Protein AF-A0A8S3VHH1-F1 (afdb_monomer_lite)

Foldseek 3Di:
DDQDDDFDKDFDDDPDDDCDPVNVVVVVLVVQVVVCVVVVHDDDDPVSSQVSVVVPPDPDHDDDDDPVNVVVVVVVCVPDPDDDDPCPNQWGMWGDPDRPFIWTDGPPDPDIDGDDDDDDDDDDDDDDPDDPPDPPPDDDDDPPDDDDDDDDPDDDPPDPLVLLVVLVVVLVPDPDLVSLLVSLVVVVVVCVVVVVDQPPPDAADCVNLVFAFDPVVLVVPDPPDDPVVNVVDTHTDADDDPLRVLQVVCCGRPVGSSCSSVSVSVVSSCCSVVVCVVPDPVVD

Secondary structure (DSSP, 8-state):
-PPP----EEE---SS----HHHHHHHHHHHHHHHHHHTT----SHHHHHHHHHTS--S-------HHHHHHHHHHHHTS-----TTGGGEEEEE--STT--EEEETT-SSPEE----S-------------SS--S----------------S-----HHHHHHHHHHHHHT--SHHHHHHHHHHHHHHHHHTT----TT----HHHH-PPB-HHHHHTS-TTS-HHHHHH---B----STTHHHHHHHHHHHSSSTTHHHHHHHHHHHHHHSHHHHH-GGG-

Structure (mmCIF, N/CA/C/O backbone):
data_AF-A0A8S3VHH1-F1
#
_entry.id   AF-A0A8S3VHH1-F1
#
loop_
_atom_site.group_PDB
_atom_site.id
_atom_site.type_symbol
_atom_site.label_atom_id
_atom_site.label_alt_id
_atom_site.label_comp_id
_atom_site.label_asym_id
_atom_site.label_entity_id
_atom_site.label_seq_id
_atom_site.pdbx_PDB_ins_code
_atom_site.Cartn_x
_atom_site.Cartn_y
_atom_site.Cartn_z
_atom_site.occupancy
_atom_site.B_iso_or_equiv
_atom_site.auth_seq_id
_atom_site.auth_comp_id
_atom_site.auth_asym_id
_atom_site.auth_atom_id
_atom_site.pdbx_PDB_model_num
ATOM 1 N N . MET A 1 1 ? 22.562 -10.166 47.668 1.00 39.28 1 MET A N 1
ATOM 2 C CA . MET A 1 1 ? 21.565 -9.407 46.878 1.00 39.28 1 MET A CA 1
ATOM 3 C C . MET A 1 1 ? 20.724 -10.401 46.088 1.00 39.28 1 MET A C 1
ATOM 5 O O . MET A 1 1 ? 21.297 -11.150 45.307 1.00 39.28 1 MET A O 1
ATOM 9 N N . SER A 1 2 ? 19.410 -10.487 46.329 1.00 35.12 2 SER A N 1
ATOM 10 C CA . SER A 1 2 ? 18.536 -11.395 45.569 1.00 35.12 2 SER A CA 1
ATOM 11 C C . SER A 1 2 ? 18.427 -10.898 44.128 1.00 35.12 2 SER A C 1
ATOM 13 O O . SER A 1 2 ? 17.987 -9.766 43.910 1.00 35.12 2 SER A O 1
ATOM 15 N N . LYS A 1 3 ? 18.824 -11.716 43.151 1.00 35.25 3 LYS A N 1
ATOM 16 C CA . LYS A 1 3 ? 18.622 -11.400 41.735 1.00 35.25 3 LYS A CA 1
ATOM 17 C C . LYS A 1 3 ? 17.110 -11.279 41.489 1.00 35.25 3 LYS A C 1
ATOM 19 O O . LYS A 1 3 ? 16.368 -12.215 41.776 1.00 35.25 3 LYS A O 1
ATOM 24 N N . ARG A 1 4 ? 16.651 -10.110 41.036 1.00 33.88 4 ARG A N 1
ATOM 25 C CA . ARG A 1 4 ? 15.280 -9.873 40.557 1.00 33.88 4 ARG A CA 1
ATOM 26 C C . ARG A 1 4 ? 15.330 -9.913 39.030 1.00 33.88 4 ARG A C 1
ATOM 28 O O . ARG A 1 4 ? 16.159 -9.219 38.450 1.00 33.88 4 ARG A O 1
ATOM 35 N N . GLY A 1 5 ? 14.482 -10.711 38.391 1.00 39.78 5 GLY A N 1
ATOM 36 C CA . GLY A 1 5 ? 14.391 -10.794 36.933 1.00 39.78 5 GLY A CA 1
ATOM 37 C C . GLY A 1 5 ? 13.001 -11.253 36.506 1.00 39.78 5 GLY A C 1
ATOM 38 O O . GLY A 1 5 ? 12.413 -12.106 37.165 1.00 39.78 5 GLY A O 1
ATOM 39 N N . LEU A 1 6 ? 12.474 -10.657 35.435 1.00 42.31 6 LEU A N 1
ATOM 40 C CA . LEU A 1 6 ? 11.243 -11.095 34.774 1.00 42.31 6 LEU A CA 1
ATOM 41 C C . LEU A 1 6 ? 11.561 -12.252 33.822 1.00 42.31 6 LEU A C 1
ATOM 43 O O . LEU A 1 6 ? 12.580 -12.213 33.128 1.00 42.31 6 LEU A O 1
ATOM 47 N N . GLN A 1 7 ? 10.682 -13.254 33.775 1.00 50.09 7 GLN A N 1
ATOM 48 C CA . GLN A 1 7 ? 10.690 -14.263 32.721 1.00 50.09 7 GLN A CA 1
ATOM 49 C C . GLN A 1 7 ? 10.045 -13.644 31.481 1.00 50.09 7 GLN A C 1
ATOM 51 O O . GLN A 1 7 ? 8.838 -13.412 31.454 1.00 50.09 7 GLN A O 1
ATOM 56 N N . ALA A 1 8 ? 10.855 -13.310 30.483 1.00 49.03 8 ALA A N 1
ATOM 57 C CA . ALA A 1 8 ? 10.389 -12.643 29.281 1.00 49.03 8 ALA A CA 1
ATOM 58 C C . ALA A 1 8 ? 11.191 -13.107 28.065 1.00 49.03 8 ALA A C 1
ATOM 60 O O . ALA A 1 8 ? 12.376 -13.431 28.147 1.00 49.03 8 ALA A O 1
ATOM 61 N N . THR A 1 9 ? 10.525 -13.126 26.915 1.00 51.06 9 THR A N 1
ATOM 62 C CA . THR A 1 9 ? 11.187 -13.260 25.620 1.00 51.06 9 THR A CA 1
ATOM 63 C C . THR A 1 9 ? 11.082 -11.926 24.905 1.00 51.06 9 THR A C 1
ATOM 65 O O . THR A 1 9 ? 9.981 -11.456 24.636 1.00 51.06 9 THR A O 1
ATOM 68 N N . TRP A 1 10 ? 12.223 -11.330 24.586 1.00 59.12 10 TRP A N 1
ATOM 69 C CA . TRP A 1 10 ? 12.317 -10.137 23.765 1.00 59.12 10 TRP A CA 1
ATOM 70 C C . TRP A 1 10 ? 12.805 -10.525 22.377 1.00 59.12 10 TRP A C 1
ATOM 72 O O . TRP A 1 10 ? 13.927 -10.990 22.213 1.00 59.12 10 TRP A O 1
ATOM 82 N N . ASN A 1 11 ? 11.970 -10.347 21.362 1.00 59.88 11 ASN A N 1
ATOM 83 C CA . ASN A 1 11 ? 12.335 -10.651 19.982 1.00 59.88 11 ASN A CA 1
ATOM 84 C C . ASN A 1 11 ? 12.741 -9.350 19.275 1.00 59.88 11 ASN A C 1
ATOM 86 O O . ASN A 1 11 ? 12.009 -8.364 19.329 1.00 59.88 11 ASN A O 1
ATOM 90 N N . PHE A 1 12 ? 13.914 -9.347 18.650 1.00 59.59 12 PHE A N 1
ATOM 91 C CA . PHE A 1 12 ? 14.484 -8.252 17.868 1.00 59.59 12 PHE A CA 1
ATOM 92 C C . PHE A 1 12 ? 14.479 -8.662 16.389 1.00 59.59 12 PHE A C 1
ATOM 94 O O . PHE A 1 12 ? 14.767 -9.807 16.057 1.00 59.59 12 PHE A O 1
ATOM 101 N N . HIS A 1 13 ? 14.111 -7.763 15.480 1.00 57.09 13 HIS A N 1
ATOM 102 C CA . HIS A 1 13 ? 13.879 -8.156 14.089 1.00 57.09 13 HIS A CA 1
ATOM 103 C C . HIS A 1 13 ? 15.157 -8.439 13.281 1.00 57.09 13 HIS A C 1
ATOM 105 O O . HIS A 1 13 ? 16.207 -7.798 13.424 1.00 57.09 13 HIS A O 1
ATOM 111 N N . GLU A 1 14 ? 15.011 -9.377 12.345 1.00 47.78 14 GLU A N 1
ATOM 112 C CA . GLU A 1 14 ? 15.909 -9.564 11.213 1.00 47.78 14 GLU A CA 1
ATOM 113 C C . GLU A 1 14 ? 15.918 -8.336 10.297 1.00 47.78 14 GLU A C 1
ATOM 115 O O . GLU A 1 14 ? 14.920 -7.641 10.134 1.00 47.78 14 GLU A O 1
ATOM 120 N N . SER A 1 15 ? 17.081 -8.041 9.711 1.00 44.72 15 SER A N 1
ATOM 121 C CA . SER A 1 15 ? 17.213 -7.011 8.674 1.00 44.72 15 SER A CA 1
ATOM 122 C C . SER A 1 15 ? 16.763 -7.620 7.349 1.00 44.72 15 SER A C 1
ATOM 124 O O . SER A 1 15 ? 17.586 -7.860 6.477 1.00 44.72 15 SER A O 1
ATOM 126 N N . GLY A 1 16 ? 15.489 -7.976 7.245 1.00 38.81 16 GLY A N 1
ATOM 127 C CA . GLY A 1 16 ? 14.945 -8.681 6.093 1.00 38.81 16 GLY A CA 1
ATOM 128 C C . GLY A 1 16 ? 13.492 -9.027 6.357 1.00 38.81 16 GLY A C 1
ATOM 129 O O . GLY A 1 16 ? 13.163 -9.544 7.420 1.00 38.81 16 GLY A O 1
ATOM 130 N N . HIS A 1 17 ? 12.622 -8.664 5.423 1.00 43.31 17 HIS A N 1
ATOM 131 C CA . HIS A 1 17 ? 11.182 -8.862 5.513 1.00 43.31 17 HIS A CA 1
ATOM 132 C C . HIS A 1 17 ? 10.805 -10.312 5.778 1.00 43.31 17 HIS A C 1
ATOM 134 O O . HIS A 1 17 ? 10.866 -11.159 4.896 1.00 43.31 17 HIS A O 1
ATOM 140 N N . GLY A 1 18 ? 10.292 -10.566 6.968 1.00 44.00 18 GLY A N 1
ATOM 141 C CA . GLY A 1 18 ? 9.477 -11.728 7.250 1.00 44.00 18 GLY A CA 1
ATOM 142 C C . GLY A 1 18 ? 8.394 -11.256 8.190 1.00 44.00 18 GLY A C 1
ATOM 143 O O . GLY A 1 18 ? 8.715 -10.701 9.238 1.00 44.00 18 GLY A O 1
ATOM 144 N N . LYS A 1 19 ? 7.130 -11.433 7.800 1.00 55.25 19 LYS A N 1
ATOM 145 C CA . LYS A 1 19 ? 5.979 -11.203 8.677 1.00 55.25 19 LYS A CA 1
ATOM 146 C C . LYS A 1 19 ? 6.256 -11.915 10.005 1.00 55.25 19 LYS A C 1
ATOM 148 O O . LYS A 1 19 ? 6.282 -13.143 10.053 1.00 55.25 19 LYS A O 1
ATOM 153 N N . GLY A 1 20 ? 6.563 -11.150 11.041 1.00 54.50 20 GLY A N 1
ATOM 154 C CA . GLY A 1 20 ? 7.032 -11.658 12.318 1.00 54.50 20 GLY A CA 1
ATOM 155 C C . GLY A 1 20 ? 5.880 -11.917 13.279 1.00 54.50 20 GLY A C 1
ATOM 156 O O . GLY A 1 20 ? 4.714 -11.640 12.999 1.00 54.50 20 GLY A O 1
ATOM 157 N N . VAL A 1 21 ? 6.211 -12.385 14.483 1.00 61.09 21 VAL A N 1
ATOM 158 C CA . VAL A 1 21 ? 5.248 -12.458 15.596 1.00 61.09 21 VAL A CA 1
ATOM 159 C C . VAL A 1 21 ? 4.501 -11.123 15.801 1.00 61.09 21 VAL A C 1
ATOM 161 O O . VAL A 1 21 ? 3.287 -11.172 15.996 1.00 61.09 21 VAL A O 1
ATOM 164 N N . PRO A 1 22 ? 5.141 -9.936 15.683 1.00 66.12 22 PRO A N 1
ATOM 165 C CA . PRO A 1 22 ? 4.432 -8.657 15.768 1.00 66.12 22 PRO A CA 1
ATOM 166 C C . PRO A 1 22 ? 3.401 -8.430 14.657 1.00 66.12 22 PRO A C 1
ATOM 168 O O . PRO A 1 22 ? 2.362 -7.837 14.929 1.00 66.12 22 PRO A O 1
ATOM 171 N N . ASP A 1 23 ? 3.627 -8.935 13.441 1.00 68.81 23 ASP A N 1
ATOM 172 C CA . ASP A 1 23 ? 2.641 -8.866 12.355 1.00 68.81 23 ASP A CA 1
ATOM 173 C C . ASP A 1 23 ? 1.454 -9.794 12.614 1.00 68.81 23 ASP A C 1
ATOM 175 O O . ASP A 1 23 ? 0.320 -9.440 12.306 1.00 68.81 23 ASP A O 1
ATOM 179 N N . GLY A 1 24 ? 1.693 -10.959 13.224 1.00 72.88 24 GLY A N 1
ATOM 180 C CA . GLY A 1 24 ? 0.632 -11.857 13.684 1.00 72.88 24 GLY A CA 1
ATOM 181 C C . GLY A 1 24 ? -0.224 -11.220 14.780 1.00 72.88 24 GLY A C 1
ATOM 182 O O . GLY A 1 24 ? -1.449 -11.204 14.671 1.00 72.88 24 GLY A O 1
ATOM 183 N N . VAL A 1 25 ? 0.416 -10.628 15.796 1.00 81.06 25 VAL A N 1
ATOM 184 C CA . VAL A 1 25 ? -0.273 -9.872 16.856 1.00 81.06 25 VAL A CA 1
ATOM 185 C C . VAL A 1 25 ? -1.037 -8.694 16.251 1.00 81.06 25 VAL A C 1
ATOM 187 O O . VAL A 1 25 ? -2.229 -8.547 16.501 1.00 81.06 25 VAL A O 1
ATOM 190 N N . GLY A 1 26 ? -0.395 -7.903 15.390 1.00 82.88 26 GLY A N 1
ATOM 191 C CA . GLY A 1 26 ? -1.022 -6.778 14.700 1.00 82.88 26 GLY A CA 1
ATOM 192 C C . GLY A 1 26 ? -2.186 -7.201 13.803 1.00 82.88 26 GLY A C 1
ATOM 193 O O . GLY A 1 26 ? -3.216 -6.538 13.787 1.00 82.88 26 GLY A O 1
ATOM 194 N N . GLY A 1 27 ? -2.062 -8.318 13.086 1.00 82.81 27 GLY A N 1
ATOM 195 C CA . GLY A 1 27 ? -3.122 -8.886 12.257 1.00 82.81 27 GLY A CA 1
ATOM 196 C C . GLY A 1 27 ? -4.316 -9.366 13.079 1.00 82.81 27 GLY A C 1
ATOM 197 O O . GLY A 1 27 ? -5.455 -9.104 12.705 1.00 82.81 27 GLY A O 1
ATOM 198 N N . THR A 1 28 ? -4.074 -10.010 14.222 1.00 85.56 28 THR A N 1
ATOM 199 C CA . THR A 1 28 ? -5.134 -10.396 15.166 1.00 85.56 28 THR A CA 1
ATOM 200 C C . THR A 1 28 ? -5.847 -9.174 15.732 1.00 85.56 28 THR A C 1
ATOM 202 O O . THR A 1 28 ? -7.066 -9.108 15.649 1.00 85.56 28 THR A O 1
ATOM 205 N N . LEU A 1 29 ? -5.106 -8.166 16.198 1.00 90.19 29 LEU A N 1
ATOM 206 C CA . LEU A 1 29 ? -5.685 -6.921 16.710 1.00 90.19 29 LEU A CA 1
ATOM 207 C C . LEU A 1 29 ? -6.501 -6.170 15.646 1.00 90.19 29 LEU A C 1
ATOM 209 O O . LEU A 1 29 ? -7.561 -5.632 15.947 1.00 90.19 29 LEU A O 1
ATOM 213 N N . LYS A 1 30 ? -6.028 -6.145 14.392 1.00 89.19 30 LYS A N 1
ATOM 214 C CA . LYS A 1 30 ? -6.753 -5.533 13.268 1.00 89.19 30 LYS A CA 1
ATOM 215 C C . LYS A 1 30 ? -8.051 -6.270 12.946 1.00 89.19 30 LYS A C 1
ATOM 217 O O . LYS A 1 30 ? -9.047 -5.609 12.686 1.00 89.19 30 LYS A O 1
ATOM 222 N N . ARG A 1 31 ? -8.043 -7.608 12.957 1.00 87.75 31 ARG A N 1
ATOM 223 C CA . ARG A 1 31 ? -9.258 -8.414 12.751 1.00 87.75 31 ARG A CA 1
ATOM 224 C C . ARG A 1 31 ? -10.275 -8.179 13.858 1.00 87.75 31 ARG A C 1
ATOM 226 O O . ARG A 1 31 ? -11.418 -7.886 13.554 1.00 87.75 31 ARG A O 1
ATOM 233 N N . GLU A 1 32 ? -9.828 -8.195 15.107 1.00 89.69 32 GLU A N 1
ATOM 234 C CA . GLU A 1 32 ? -10.694 -7.934 16.258 1.00 89.69 32 GLU A CA 1
ATOM 235 C C . GLU A 1 32 ? -11.346 -6.544 16.172 1.00 89.69 32 GLU A C 1
ATOM 237 O O . GLU A 1 32 ? -12.552 -6.389 16.341 1.00 89.69 32 GLU A O 1
ATOM 242 N N . ALA A 1 33 ? -10.560 -5.521 15.826 1.00 90.00 33 ALA A N 1
ATOM 243 C CA . ALA A 1 33 ? -11.080 -4.176 15.613 1.00 90.00 33 ALA A CA 1
ATOM 244 C C . ALA A 1 33 ? -12.079 -4.115 14.448 1.00 90.00 33 ALA A C 1
ATOM 246 O O . ALA A 1 33 ? -13.099 -3.437 14.551 1.00 90.00 33 ALA A O 1
ATOM 247 N N . ASN A 1 34 ? -11.807 -4.832 13.357 1.00 91.19 34 ASN A N 1
ATOM 248 C CA . ASN A 1 34 ? -12.713 -4.916 12.217 1.00 91.19 34 ASN A CA 1
ATOM 249 C C . ASN A 1 34 ? -14.048 -5.571 12.602 1.00 91.19 34 ASN A C 1
ATOM 251 O O . ASN A 1 34 ? -15.103 -5.046 12.262 1.00 91.19 34 ASN A O 1
ATOM 255 N N . ASP A 1 35 ? -14.016 -6.660 13.370 1.00 90.06 35 ASP A N 1
ATOM 256 C CA . ASP A 1 35 ? -15.218 -7.353 13.841 1.00 90.06 35 ASP A CA 1
ATOM 257 C C . ASP A 1 35 ? -16.065 -6.467 14.765 1.00 90.06 35 ASP A C 1
ATOM 259 O O . ASP A 1 35 ? -17.295 -6.485 14.695 1.00 90.06 35 ASP A O 1
ATOM 263 N N . LEU A 1 36 ? -15.426 -5.648 15.606 1.00 91.00 36 LEU A N 1
ATOM 264 C CA . LEU A 1 36 ? -16.115 -4.661 16.440 1.00 91.00 36 LEU A CA 1
ATOM 265 C C . LEU A 1 36 ? -16.805 -3.579 15.601 1.00 91.00 36 LEU A C 1
ATOM 267 O O . LEU A 1 36 ? -17.967 -3.261 15.860 1.00 91.00 36 LEU A O 1
ATOM 271 N N . VAL A 1 37 ? -16.128 -3.066 14.571 1.00 91.44 37 VAL A N 1
ATOM 272 C CA . VAL A 1 37 ? -16.707 -2.092 13.632 1.00 91.44 37 VAL A CA 1
ATOM 273 C C . VAL A 1 37 ? -17.892 -2.696 12.880 1.00 91.44 37 VAL A C 1
ATOM 275 O O . VAL A 1 37 ? -18.947 -2.070 12.806 1.00 91.44 37 VAL A O 1
ATOM 278 N N . LEU A 1 38 ? -17.778 -3.942 12.409 1.00 85.88 38 LEU A N 1
ATOM 279 C CA . LEU A 1 38 ? -18.876 -4.656 11.746 1.00 85.88 38 LEU A CA 1
ATOM 280 C C . LEU A 1 38 ? -20.094 -4.862 12.659 1.00 85.88 38 LEU A C 1
ATOM 282 O O . LEU A 1 38 ? -21.226 -4.899 12.183 1.00 85.88 38 LEU A O 1
ATOM 286 N N . ARG A 1 39 ? -19.888 -4.946 13.977 1.00 90.31 39 ARG A N 1
ATOM 287 C CA . ARG A 1 39 ? -20.963 -5.019 14.983 1.00 90.31 39 ARG A CA 1
ATOM 288 C C . ARG A 1 39 ? -21.518 -3.647 15.389 1.00 90.31 39 ARG A C 1
ATOM 290 O O . ARG A 1 39 ? -22.327 -3.573 16.312 1.00 90.31 39 ARG A O 1
ATOM 297 N N . GLY A 1 40 ? -21.106 -2.572 14.716 1.00 89.12 40 GLY A N 1
ATOM 298 C CA . GLY A 1 40 ? -21.593 -1.212 14.943 1.00 89.12 40 GLY A CA 1
ATOM 299 C C . GLY A 1 40 ? -20.852 -0.436 16.035 1.00 89.12 40 GLY A C 1
ATOM 300 O O . GLY A 1 40 ? -21.386 0.558 16.527 1.00 89.12 40 GLY A O 1
ATOM 301 N N . LYS A 1 41 ? -19.650 -0.872 16.446 1.00 89.81 41 LYS A N 1
ATOM 302 C CA . LYS A 1 41 ? -18.805 -0.127 17.392 1.00 89.81 41 LYS A CA 1
ATOM 303 C C . LYS A 1 41 ? -17.779 0.724 16.642 1.00 89.81 41 LYS A C 1
ATOM 305 O O . LYS A 1 41 ? -16.845 0.198 16.045 1.00 89.81 41 LYS A O 1
ATOM 310 N N . ASP A 1 42 ? -17.910 2.043 16.729 1.00 90.25 42 ASP A N 1
ATOM 311 C CA . ASP A 1 42 ? -16.975 2.970 16.086 1.00 90.25 42 ASP A CA 1
ATOM 312 C C . ASP A 1 42 ? -15.619 3.031 16.806 1.00 90.25 42 ASP A C 1
ATOM 314 O O . ASP A 1 42 ? -15.539 3.261 18.015 1.00 90.25 42 ASP A O 1
ATOM 318 N N . ILE A 1 43 ? -14.532 2.905 16.037 1.00 91.62 43 ILE A N 1
ATOM 319 C CA . ILE A 1 43 ? -13.151 3.069 16.508 1.00 91.62 43 ILE A CA 1
ATOM 320 C C . ILE A 1 43 ? -12.519 4.244 15.755 1.00 91.62 43 ILE A C 1
ATOM 322 O O . ILE A 1 43 ? -12.139 4.127 14.593 1.00 91.62 43 ILE A O 1
ATOM 326 N N . THR A 1 44 ? -12.406 5.397 16.415 1.00 92.19 44 THR A N 1
ATOM 327 C CA . THR A 1 44 ? -12.039 6.681 15.776 1.00 92.19 44 THR A CA 1
ATOM 328 C C . THR A 1 44 ? -10.686 7.237 16.220 1.00 92.19 44 THR A C 1
ATOM 330 O O . THR A 1 44 ? -10.198 8.227 15.678 1.00 92.19 44 THR A O 1
ATOM 333 N N . SER A 1 45 ? -10.056 6.616 17.216 1.00 89.56 45 SER A N 1
ATOM 334 C CA . SER A 1 45 ? -8.790 7.053 17.808 1.00 89.56 45 SER A CA 1
ATOM 335 C C . SER A 1 45 ? -7.997 5.886 18.402 1.00 89.56 45 SER A C 1
ATOM 337 O O . SER A 1 45 ? -8.556 4.825 18.692 1.00 89.56 45 SER A O 1
ATOM 339 N N . ALA A 1 46 ? -6.697 6.096 18.643 1.00 86.94 46 ALA A N 1
ATOM 340 C CA . ALA A 1 46 ? -5.836 5.117 19.314 1.00 86.94 46 ALA A CA 1
ATOM 341 C C . ALA A 1 46 ? -6.371 4.738 20.704 1.00 86.94 46 ALA A C 1
ATOM 343 O O . ALA A 1 46 ? -6.432 3.558 21.036 1.00 86.94 46 ALA A O 1
ATOM 344 N N . LYS A 1 47 ? -6.848 5.723 21.471 1.00 89.38 47 LYS A N 1
ATOM 345 C CA . LYS A 1 47 ? -7.507 5.499 22.757 1.00 89.38 47 LYS A CA 1
ATOM 346 C C . LYS A 1 47 ? -8.734 4.596 22.627 1.00 89.38 47 LYS A C 1
ATOM 348 O O . LYS A 1 47 ? -8.787 3.551 23.266 1.00 89.38 47 LYS A O 1
ATOM 353 N N . SER A 1 48 ? -9.669 4.943 21.733 1.00 91.75 48 SER A N 1
ATOM 354 C CA . SER A 1 48 ? -10.874 4.126 21.514 1.00 91.75 48 SER A CA 1
ATOM 355 C C . SER A 1 48 ? -10.542 2.715 21.025 1.00 91.75 48 SER A C 1
ATOM 357 O O . SER A 1 48 ? -11.262 1.777 21.344 1.00 91.75 48 SER A O 1
ATOM 359 N N . PHE A 1 49 ? -9.443 2.547 20.283 1.00 92.00 49 PHE A N 1
ATOM 360 C CA . PHE A 1 49 ? -8.955 1.238 19.860 1.00 92.00 49 PHE A CA 1
ATOM 361 C C . PHE A 1 49 ? -8.480 0.421 21.065 1.00 92.00 49 PHE A C 1
ATOM 363 O O . PHE A 1 49 ? -8.914 -0.713 21.240 1.00 92.00 49 PHE A O 1
ATOM 370 N N . VAL A 1 50 ? -7.621 0.998 21.913 1.00 91.00 50 VAL A N 1
ATOM 371 C CA . VAL A 1 50 ? -7.101 0.326 23.113 1.00 91.00 50 VAL A CA 1
ATOM 372 C C . VAL A 1 50 ? -8.242 -0.079 24.040 1.00 91.00 50 VAL A C 1
ATOM 374 O O . VAL A 1 50 ? -8.318 -1.246 24.405 1.00 91.00 50 VAL A O 1
ATOM 377 N N . GLU A 1 51 ? -9.153 0.845 24.350 1.00 90.25 51 GLU A N 1
ATOM 378 C CA . GLU A 1 51 ? -10.321 0.581 25.198 1.00 90.25 51 GLU A CA 1
ATOM 379 C C . GLU A 1 51 ? -11.194 -0.532 24.601 1.00 90.25 51 GLU A C 1
ATOM 381 O O . GLU A 1 51 ? -11.496 -1.516 25.272 1.00 90.25 51 GLU A O 1
ATOM 386 N N . SER A 1 52 ? -11.516 -0.445 23.307 1.00 90.12 52 SER A N 1
ATOM 387 C CA . SER A 1 52 ? -12.409 -1.410 22.660 1.00 90.12 52 SER A CA 1
ATOM 388 C C . SER A 1 52 ? -11.848 -2.826 22.601 1.00 90.12 52 SER A C 1
ATOM 390 O O . SER A 1 52 ? -12.613 -3.782 22.716 1.00 90.12 52 SER A O 1
ATOM 392 N N . ILE A 1 53 ? -10.533 -2.956 22.424 1.00 89.31 53 ILE A N 1
ATOM 393 C CA . ILE A 1 53 ? -9.855 -4.251 22.376 1.00 89.31 53 ILE A CA 1
ATOM 394 C C . ILE A 1 53 ? -9.606 -4.804 23.781 1.00 89.31 53 ILE A C 1
ATOM 396 O O . ILE A 1 53 ? -9.704 -6.010 23.971 1.00 89.31 53 ILE A O 1
ATOM 400 N 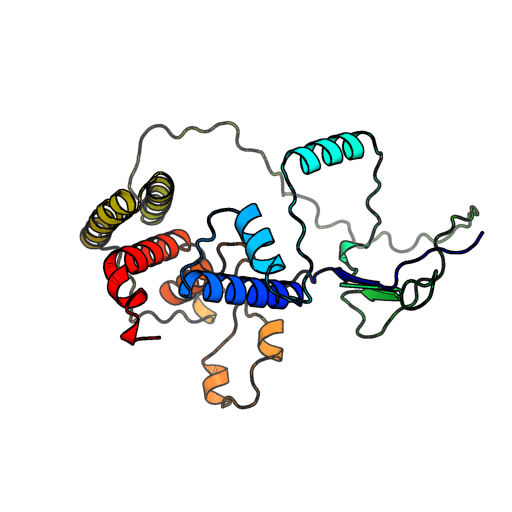N . GLN A 1 54 ? -9.311 -3.955 24.768 1.00 87.12 54 GLN A N 1
ATOM 401 C CA . GLN A 1 54 ? -9.146 -4.381 26.163 1.00 87.12 54 GLN A CA 1
ATOM 402 C C . GLN A 1 54 ? -10.465 -4.795 26.823 1.00 87.12 54 GLN A C 1
ATOM 404 O O . GLN A 1 54 ? -10.448 -5.584 27.762 1.00 87.12 54 GLN A O 1
ATOM 409 N N . GLU A 1 55 ? -11.599 -4.275 26.349 1.00 84.25 55 GLU A N 1
ATOM 410 C CA . GLU A 1 55 ? -12.923 -4.794 26.710 1.00 84.25 55 GLU A CA 1
ATOM 411 C C . GLU A 1 55 ? -13.142 -6.230 26.215 1.00 84.25 55 GLU A C 1
ATOM 413 O O . GLU A 1 55 ? -13.958 -6.951 26.789 1.00 84.25 55 GLU A O 1
ATOM 418 N N . GLN A 1 56 ? -12.432 -6.656 25.164 1.00 79.12 56 GLN A N 1
ATOM 419 C CA . GLN A 1 56 ? -12.414 -8.061 24.773 1.00 79.12 56 GLN A CA 1
ATOM 420 C C . GLN A 1 56 ? -11.494 -8.810 25.743 1.00 79.12 56 GLN A C 1
ATOM 422 O O . GLN A 1 56 ? -10.447 -8.291 26.128 1.00 79.12 56 GLN A O 1
ATOM 427 N N . GLU A 1 57 ? -11.840 -10.041 26.123 1.00 75.56 57 GLU A N 1
ATOM 428 C CA . GLU A 1 57 ? -10.984 -10.909 26.950 1.00 75.56 57 GLU A CA 1
ATOM 429 C C . GLU A 1 57 ? -9.752 -11.405 26.157 1.00 75.56 57 GLU A C 1
ATOM 431 O O . GLU A 1 57 ? -9.540 -12.598 25.942 1.00 75.56 57 GLU A O 1
ATOM 436 N N . SER A 1 58 ? -8.932 -10.474 25.668 1.00 74.31 58 SER A N 1
ATOM 437 C CA . SER A 1 58 ? -7.743 -10.738 24.872 1.00 74.31 58 SER A CA 1
ATOM 438 C C . SER A 1 58 ? -6.533 -10.992 25.763 1.00 74.31 58 SER A C 1
ATOM 440 O O . SER A 1 58 ? -6.277 -10.288 26.738 1.00 74.31 58 SER A O 1
ATOM 442 N N . LEU A 1 59 ? -5.711 -11.965 25.369 1.00 79.00 59 LEU A N 1
ATOM 443 C CA . LEU A 1 59 ? -4.400 -12.205 25.980 1.00 79.00 59 LEU A CA 1
ATOM 444 C C . LEU A 1 59 ? -3.369 -11.121 25.609 1.00 79.00 59 LEU A C 1
ATOM 446 O O . LEU A 1 59 ? -2.259 -11.113 26.146 1.00 79.00 59 LEU A O 1
ATOM 450 N N . VAL A 1 60 ? -3.698 -10.229 24.667 1.00 79.94 60 VAL A N 1
ATOM 451 C CA . VAL A 1 60 ? -2.801 -9.172 24.194 1.00 79.94 60 VAL A CA 1
ATOM 452 C C . VAL A 1 60 ? -3.012 -7.900 25.010 1.00 79.94 60 VAL A C 1
ATOM 454 O O . VAL A 1 60 ? -4.017 -7.210 24.871 1.00 79.94 60 VAL A O 1
ATOM 457 N N . MET A 1 61 ? -2.010 -7.550 25.816 1.00 82.81 61 MET A N 1
ATOM 458 C CA . MET A 1 61 ? -1.996 -6.302 26.577 1.00 82.81 61 MET A CA 1
ATOM 459 C C . MET A 1 61 ? -1.589 -5.127 25.686 1.00 82.81 61 MET A C 1
ATOM 461 O O . MET A 1 61 ? -0.480 -5.094 25.149 1.00 82.81 61 MET A O 1
ATOM 465 N N . LEU A 1 62 ? -2.477 -4.142 25.564 1.00 85.75 62 LEU A N 1
ATOM 466 C CA . LEU A 1 62 ? -2.219 -2.894 24.848 1.00 85.75 62 LEU A CA 1
ATOM 467 C C . LEU A 1 62 ? -1.874 -1.763 25.817 1.00 85.75 62 LEU A C 1
ATOM 469 O O . LEU A 1 62 ? -2.472 -1.649 26.884 1.00 85.75 62 LEU A O 1
ATOM 473 N N . TYR A 1 63 ? -0.936 -0.905 25.420 1.00 85.06 63 TYR A N 1
ATOM 474 C CA . TYR A 1 63 ? -0.564 0.297 26.163 1.00 85.06 63 TYR A CA 1
ATOM 475 C C . TYR A 1 63 ? -0.591 1.498 25.224 1.00 85.06 63 TYR A C 1
ATOM 477 O O . TYR A 1 63 ? 0.096 1.505 24.201 1.00 85.06 63 TYR A O 1
ATOM 485 N N . GLU A 1 64 ? -1.370 2.519 25.573 1.00 86.31 64 GLU A N 1
ATOM 486 C CA . GLU A 1 64 ? -1.378 3.777 24.833 1.00 86.31 64 GLU A CA 1
ATOM 487 C C . GLU A 1 64 ? -0.135 4.608 25.183 1.00 86.31 64 GLU A C 1
ATOM 489 O O . GLU A 1 64 ? 0.178 4.849 26.352 1.00 86.31 64 GLU A O 1
ATOM 494 N N . VAL A 1 65 ? 0.580 5.068 24.154 1.00 86.50 65 VAL A N 1
ATOM 495 C CA . VAL A 1 65 ? 1.723 5.974 24.303 1.00 86.50 65 VAL A CA 1
ATOM 496 C C . VAL A 1 65 ? 1.313 7.357 23.811 1.00 86.50 65 VAL A C 1
ATOM 498 O O . VAL A 1 65 ? 1.213 7.591 22.608 1.00 86.50 65 VAL A O 1
ATOM 501 N N . VAL A 1 66 ? 1.088 8.276 24.751 1.00 87.88 66 VAL A N 1
ATOM 502 C CA . VAL A 1 66 ? 0.731 9.670 24.453 1.00 87.88 66 VAL A CA 1
ATOM 503 C C . VAL A 1 66 ? 1.971 10.549 24.270 1.00 87.88 66 VAL A C 1
ATOM 505 O O . VAL A 1 66 ? 3.079 10.199 24.692 1.00 87.88 66 VAL A O 1
ATOM 508 N N . LYS A 1 67 ? 1.800 11.708 23.624 1.00 88.50 67 LYS A N 1
ATOM 509 C CA . LYS A 1 67 ? 2.905 12.619 23.273 1.00 88.50 67 LYS A CA 1
ATOM 510 C C . LYS A 1 67 ? 3.672 13.107 24.497 1.00 88.50 67 LYS A C 1
ATOM 512 O O . LYS A 1 67 ? 4.888 13.263 24.435 1.00 88.50 67 LYS A O 1
ATOM 517 N N . GLU A 1 68 ? 2.975 13.307 25.605 1.00 88.75 68 GLU A N 1
ATOM 518 C CA . GLU A 1 68 ? 3.530 13.766 26.873 1.00 88.75 68 GLU A CA 1
ATOM 519 C C . GLU A 1 68 ? 4.524 12.738 27.427 1.00 88.75 68 GLU A C 1
ATOM 521 O O . GLU A 1 68 ? 5.626 13.110 27.826 1.00 88.75 68 GLU A O 1
ATOM 526 N N . HIS A 1 69 ? 4.193 11.441 27.347 1.00 86.06 69 HIS A N 1
ATOM 527 C CA . HIS A 1 69 ? 5.104 10.360 27.736 1.00 86.06 69 HIS A CA 1
ATOM 528 C C . HIS A 1 69 ? 6.363 10.356 26.866 1.00 86.06 69 HIS A C 1
ATOM 530 O O . HIS A 1 69 ? 7.466 10.155 27.371 1.00 86.06 69 HIS A O 1
ATOM 536 N N . ILE A 1 70 ? 6.216 10.593 25.560 1.00 86.44 70 ILE A N 1
ATOM 537 C CA . ILE A 1 70 ? 7.360 10.667 24.646 1.00 86.44 70 ILE A CA 1
ATOM 538 C C . ILE A 1 70 ? 8.246 11.854 25.027 1.00 86.44 70 ILE A C 1
ATOM 540 O O . ILE A 1 70 ? 9.441 11.668 25.221 1.00 86.44 70 ILE A O 1
ATOM 544 N N . ALA A 1 71 ? 7.671 13.046 25.199 1.00 86.38 71 ALA A N 1
ATOM 545 C CA . ALA A 1 71 ? 8.414 14.256 25.545 1.00 86.38 71 ALA A CA 1
ATOM 546 C C . ALA A 1 71 ? 9.169 14.117 26.878 1.00 86.38 71 ALA A C 1
ATOM 548 O O . ALA A 1 71 ? 10.356 14.446 26.953 1.00 86.38 71 ALA A O 1
ATOM 549 N N . GLU A 1 72 ? 8.516 13.568 27.906 1.00 87.19 72 GLU A N 1
ATOM 550 C CA . GLU A 1 72 ? 9.133 13.286 29.204 1.00 87.19 72 GLU A CA 1
ATOM 551 C C . GLU A 1 72 ? 10.328 12.333 29.052 1.00 87.19 72 GLU A C 1
ATOM 553 O O . GLU A 1 72 ? 11.426 12.611 29.542 1.00 87.19 72 GLU A O 1
ATOM 558 N N . LYS A 1 73 ? 10.149 11.220 28.326 1.00 83.81 73 LYS A N 1
ATOM 559 C CA . LYS A 1 73 ? 11.220 10.238 28.114 1.00 83.81 73 LYS A CA 1
ATOM 560 C C . LYS A 1 73 ? 12.345 10.795 27.252 1.00 83.81 73 LYS A C 1
ATOM 562 O O . LYS A 1 73 ? 13.502 10.560 27.579 1.00 83.81 73 LYS A O 1
ATOM 567 N N . THR A 1 74 ? 12.051 11.567 26.211 1.00 83.81 74 THR A N 1
ATOM 568 C CA . THR A 1 74 ? 13.068 12.228 25.385 1.00 83.81 74 THR A CA 1
ATOM 569 C C . THR A 1 74 ? 13.921 13.178 26.221 1.00 83.81 74 THR A C 1
ATOM 571 O O . THR A 1 74 ? 15.145 13.124 26.128 1.00 83.81 74 THR A O 1
ATOM 574 N N . HIS A 1 75 ? 13.308 13.990 27.086 1.00 83.25 75 HIS A N 1
ATOM 575 C CA . HIS A 1 75 ? 14.044 14.882 27.983 1.00 83.25 75 HIS A CA 1
ATOM 576 C C . HIS A 1 75 ? 14.923 14.102 28.974 1.00 83.25 75 HIS A C 1
ATOM 578 O O . HIS A 1 75 ? 16.095 14.427 29.167 1.00 83.25 75 HIS A O 1
ATOM 584 N N . LEU A 1 76 ? 14.386 13.032 29.572 1.00 81.12 76 LEU A N 1
ATOM 585 C CA . LEU A 1 76 ? 15.153 12.149 30.453 1.00 81.12 76 LEU A CA 1
ATOM 586 C C . LEU A 1 76 ? 16.359 11.540 29.728 1.00 81.12 76 LEU A C 1
ATOM 588 O O . LEU A 1 76 ? 17.466 11.572 30.260 1.00 81.12 76 LEU A O 1
ATOM 592 N N . LEU A 1 77 ? 16.170 11.031 28.509 1.00 80.12 77 LEU A N 1
ATOM 593 C CA . LEU A 1 77 ? 17.227 10.386 27.728 1.00 80.12 77 LEU A CA 1
ATOM 594 C C . LEU A 1 77 ? 18.275 11.382 27.213 1.00 80.12 77 LEU A C 1
ATOM 596 O O . LEU A 1 77 ? 19.445 11.023 27.144 1.00 80.12 77 LEU A O 1
ATOM 600 N N . ALA A 1 78 ? 17.899 12.632 26.925 1.00 81.56 78 ALA A N 1
ATOM 601 C CA . ALA A 1 78 ? 18.833 13.679 26.500 1.00 81.56 78 ALA A CA 1
ATOM 602 C C . ALA A 1 78 ? 19.898 14.004 27.566 1.00 81.56 78 ALA A C 1
ATOM 604 O O . ALA A 1 78 ? 21.014 14.395 27.233 1.00 81.56 78 ALA A O 1
ATOM 605 N N . SER A 1 79 ? 19.572 13.803 28.847 1.00 79.12 79 SER A N 1
ATOM 606 C CA . SER A 1 79 ? 20.510 13.971 29.966 1.00 79.12 79 SER A CA 1
ATOM 607 C C . SER A 1 79 ? 21.471 12.790 30.161 1.00 79.12 79 SER A C 1
ATOM 609 O O . SER A 1 79 ? 22.383 12.863 30.985 1.00 79.12 79 SER A O 1
ATOM 611 N N . GLN A 1 80 ? 21.274 11.690 29.431 1.00 81.50 80 GLN A N 1
ATOM 612 C CA . GLN A 1 80 ? 22.028 10.455 29.606 1.00 81.50 80 GLN A CA 1
ATOM 613 C C . GLN A 1 80 ? 23.074 10.303 28.502 1.00 81.50 80 GLN A C 1
ATOM 615 O O . GLN A 1 80 ? 22.776 10.387 27.313 1.00 81.50 80 GLN A O 1
ATOM 620 N N . ASN A 1 81 ? 24.311 9.989 28.887 1.00 78.06 81 ASN A N 1
ATOM 621 C CA . ASN A 1 81 ? 25.347 9.595 27.935 1.00 78.06 81 ASN A CA 1
ATOM 622 C C . ASN A 1 81 ? 25.171 8.111 27.570 1.00 78.06 81 ASN A C 1
ATOM 624 O O . ASN A 1 81 ? 25.887 7.235 28.064 1.00 78.06 81 ASN A O 1
ATOM 628 N N . LEU A 1 82 ? 24.147 7.823 26.763 1.00 74.38 82 LEU A N 1
ATOM 629 C CA . LEU A 1 82 ? 23.809 6.468 26.342 1.00 74.38 82 LEU A CA 1
ATOM 630 C C . LEU A 1 82 ? 24.801 5.995 25.283 1.00 74.38 82 LEU A C 1
ATOM 632 O O . LEU A 1 82 ? 24.793 6.445 24.139 1.00 74.38 82 LEU A O 1
ATOM 636 N N . LYS A 1 83 ? 25.650 5.040 25.657 1.00 67.12 83 LYS A N 1
ATOM 637 C CA . LYS A 1 83 ? 26.481 4.325 24.691 1.00 67.12 83 LYS A CA 1
ATOM 638 C C . LYS A 1 83 ? 25.638 3.241 24.038 1.00 67.12 83 LYS A C 1
ATOM 640 O O . LYS A 1 83 ? 25.074 2.394 24.728 1.00 67.12 83 LYS A O 1
ATOM 645 N N . ALA A 1 84 ? 25.585 3.249 22.710 1.00 57.66 84 ALA A N 1
ATOM 646 C CA . ALA A 1 84 ? 25.026 2.130 21.970 1.00 57.66 84 ALA A CA 1
ATOM 647 C C . ALA A 1 84 ? 25.785 0.853 22.354 1.00 57.66 84 ALA A C 1
ATOM 649 O O . ALA A 1 84 ? 27.014 0.822 22.285 1.00 57.66 84 ALA A O 1
ATOM 650 N N . VAL A 1 85 ? 25.062 -0.190 22.763 1.00 57.94 85 VAL A N 1
ATOM 651 C CA . VAL A 1 85 ? 25.661 -1.504 23.010 1.00 57.94 85 VAL A CA 1
ATOM 652 C C . VAL A 1 85 ? 26.011 -2.113 21.647 1.00 57.94 85 VAL A C 1
ATOM 654 O O . VAL A 1 85 ? 25.097 -2.375 20.850 1.00 57.94 85 VAL A O 1
ATOM 657 N N . PRO A 1 86 ? 27.305 -2.314 21.333 1.00 51.12 86 PRO A N 1
ATOM 658 C CA . PRO A 1 86 ? 27.712 -2.852 20.042 1.00 51.12 86 PRO A CA 1
ATOM 659 C C . PRO A 1 86 ? 27.106 -4.239 19.811 1.00 51.12 86 PRO A C 1
ATOM 661 O O . PRO A 1 86 ? 27.026 -5.049 20.727 1.00 51.12 86 PRO A O 1
ATOM 664 N N . GLY A 1 87 ? 26.682 -4.522 18.578 1.00 58.81 87 GLY A N 1
ATOM 665 C CA . GLY A 1 87 ? 26.153 -5.839 18.203 1.00 58.81 87 GLY A CA 1
ATOM 666 C C . GLY A 1 87 ? 24.664 -6.060 18.483 1.00 58.81 87 GLY A C 1
ATOM 667 O O . GLY A 1 87 ? 24.126 -7.059 18.027 1.00 58.81 87 GLY A O 1
ATOM 668 N N . THR A 1 88 ? 23.958 -5.118 19.114 1.00 61.69 88 THR A N 1
ATOM 669 C CA . THR A 1 88 ? 22.500 -5.228 19.346 1.00 61.69 88 THR A CA 1
ATOM 670 C C . THR A 1 88 ? 21.679 -5.387 18.063 1.00 61.69 88 THR A C 1
ATOM 672 O O . THR A 1 88 ? 20.721 -6.146 18.052 1.00 61.69 88 THR A O 1
ATOM 675 N N . PHE A 1 89 ? 22.102 -4.785 16.946 1.00 58.28 89 PHE A N 1
ATOM 676 C CA . PHE A 1 89 ? 21.486 -4.981 15.619 1.00 58.28 89 PHE A CA 1
ATOM 677 C C . PHE A 1 89 ? 21.605 -6.404 15.051 1.00 58.28 89 PHE A C 1
ATOM 679 O O . PHE A 1 89 ? 20.953 -6.727 14.053 1.00 58.28 89 PHE A O 1
ATOM 686 N N . LYS A 1 90 ? 22.473 -7.233 15.634 1.00 63.34 90 LYS A N 1
ATOM 687 C CA . LYS A 1 90 ? 22.650 -8.639 15.268 1.00 63.34 90 LYS A CA 1
ATOM 688 C C . LYS A 1 90 ? 21.815 -9.575 16.141 1.00 63.34 90 LYS A C 1
ATOM 690 O O . LYS A 1 90 ? 21.569 -10.705 15.742 1.00 63.34 90 LYS A O 1
ATOM 695 N N . LEU A 1 91 ? 21.352 -9.099 17.298 1.00 65.31 91 LEU A N 1
ATOM 696 C CA . LEU A 1 91 ? 20.475 -9.860 18.178 1.00 65.31 91 LEU A CA 1
ATOM 697 C C . LEU A 1 91 ? 19.112 -10.021 17.502 1.00 65.31 91 LEU A C 1
ATOM 699 O O . LEU A 1 91 ? 18.531 -9.050 17.027 1.00 65.31 91 LEU A O 1
ATOM 703 N N . HIS A 1 92 ? 18.617 -11.251 17.471 1.00 68.06 92 HIS A N 1
ATOM 704 C CA . HIS A 1 92 ? 17.304 -11.626 16.960 1.00 68.06 92 HIS A CA 1
ATOM 705 C C . HIS A 1 92 ? 16.347 -11.971 18.108 1.00 68.06 92 HIS A C 1
ATOM 707 O O . HIS A 1 92 ? 15.141 -11.755 18.057 1.00 68.06 92 HIS A O 1
ATOM 713 N N . GLN A 1 93 ? 16.863 -12.531 19.193 1.00 65.69 93 GLN A N 1
ATOM 714 C CA . GLN A 1 93 ? 16.038 -12.892 20.335 1.00 65.69 93 GLN A CA 1
ATOM 715 C C . GLN A 1 93 ? 16.865 -12.798 21.601 1.00 65.69 93 GLN A C 1
ATOM 717 O O . GLN A 1 93 ? 18.050 -13.108 21.583 1.00 65.69 93 GLN A O 1
ATOM 722 N N . ILE A 1 94 ? 16.221 -12.386 22.684 1.00 69.88 94 ILE A N 1
ATOM 723 C CA . ILE A 1 94 ? 16.697 -12.487 24.050 1.00 69.88 94 ILE A CA 1
ATOM 724 C C . ILE A 1 94 ? 15.633 -13.247 24.844 1.00 69.88 94 ILE A C 1
ATOM 726 O O . ILE A 1 94 ? 14.452 -12.917 24.775 1.00 69.88 94 ILE A O 1
ATOM 730 N N . ARG A 1 95 ? 16.024 -14.269 25.600 1.00 67.31 95 ARG A N 1
ATOM 731 C CA . ARG A 1 95 ? 15.139 -15.029 26.489 1.00 67.31 95 ARG A CA 1
ATOM 732 C C . ARG A 1 95 ? 15.719 -15.068 27.887 1.00 67.31 95 ARG A C 1
ATOM 734 O O . ARG A 1 95 ? 16.899 -15.350 28.071 1.00 67.31 95 ARG A O 1
ATOM 741 N N . THR A 1 96 ? 14.873 -14.850 28.881 1.00 59.19 96 THR A N 1
ATOM 742 C CA . THR A 1 96 ? 15.220 -15.050 30.287 1.00 59.19 96 THR A CA 1
ATOM 743 C C . THR A 1 96 ? 14.345 -16.163 30.844 1.00 59.19 96 THR A C 1
ATOM 745 O O . THR A 1 96 ? 13.190 -15.948 31.191 1.00 59.19 96 THR A O 1
ATOM 748 N N . SER A 1 97 ? 14.879 -17.383 30.897 1.00 58.53 97 SER A N 1
ATOM 749 C CA . SER A 1 97 ? 14.167 -18.542 31.464 1.00 58.53 97 SER A CA 1
ATOM 750 C C . SER A 1 97 ? 14.497 -18.758 32.944 1.00 58.53 97 SER A C 1
ATOM 752 O O . SER A 1 97 ? 13.688 -19.311 33.682 1.00 58.53 97 SER A O 1
ATOM 754 N N . ILE A 1 98 ? 15.679 -18.313 33.385 1.00 63.19 98 ILE A N 1
ATOM 755 C CA . ILE A 1 98 ? 16.189 -18.460 34.753 1.00 63.19 98 ILE A CA 1
ATOM 756 C C . ILE A 1 98 ? 16.666 -17.090 35.239 1.00 63.19 98 ILE A C 1
ATOM 758 O O . ILE A 1 98 ? 17.256 -16.312 34.488 1.00 63.19 98 ILE A O 1
ATOM 762 N N . CYS A 1 99 ? 16.403 -16.773 36.509 1.00 54.94 99 CYS A N 1
ATOM 763 C CA . CYS A 1 99 ? 16.759 -15.480 37.081 1.00 54.94 99 CYS A CA 1
ATOM 764 C C . CYS A 1 99 ? 18.274 -15.215 36.999 1.00 54.94 99 CYS A C 1
ATOM 766 O O . CYS A 1 99 ? 19.084 -15.903 37.624 1.00 54.94 99 CYS A O 1
ATOM 768 N N . GLY A 1 100 ? 18.646 -14.168 36.259 1.00 53.84 100 GLY A N 1
ATOM 769 C CA . GLY A 1 100 ? 20.038 -13.772 36.054 1.00 53.84 100 GLY A CA 1
ATOM 770 C C . GLY A 1 100 ? 20.763 -14.515 34.931 1.00 53.84 100 GLY A C 1
ATOM 771 O O . GLY A 1 100 ? 21.974 -14.339 34.818 1.00 53.84 100 GLY A O 1
ATOM 772 N N . GLU A 1 101 ? 20.055 -15.305 34.121 1.00 60.41 101 GLU A N 1
ATOM 773 C CA . GLU A 1 101 ? 20.571 -15.879 32.877 1.00 60.41 101 GLU A CA 1
ATOM 774 C C . GLU A 1 101 ? 19.838 -15.277 31.674 1.00 60.41 101 GLU A C 1
ATOM 776 O O . GLU A 1 101 ? 18.610 -15.163 31.663 1.00 60.41 101 GLU A O 1
ATOM 781 N N . ILE A 1 102 ? 20.614 -14.871 30.670 1.00 61.28 102 ILE A N 1
ATOM 782 C CA . ILE A 1 102 ? 20.125 -14.274 29.431 1.00 61.28 102 ILE A CA 1
ATOM 783 C C . ILE A 1 102 ? 20.605 -15.153 28.280 1.00 61.28 102 ILE A C 1
ATOM 785 O O . ILE A 1 102 ? 21.804 -15.283 28.045 1.00 61.28 102 ILE A O 1
ATOM 789 N N . TRP A 1 103 ? 19.653 -15.736 27.566 1.00 67.19 103 TRP A N 1
ATOM 790 C CA . TRP A 1 103 ? 19.873 -16.451 26.315 1.00 67.19 103 TRP A CA 1
ATOM 791 C C . TRP A 1 103 ? 19.666 -15.485 25.167 1.00 67.19 103 TRP A C 1
ATOM 793 O O . TRP A 1 103 ? 18.771 -14.641 25.243 1.00 67.19 103 TRP A O 1
ATOM 803 N N . TYR A 1 104 ? 20.454 -15.600 24.105 1.00 65.56 104 TYR A N 1
ATOM 804 C CA . TYR A 1 104 ? 20.247 -14.783 22.921 1.00 65.56 104 TYR A CA 1
ATOM 805 C C . TYR A 1 104 ? 20.563 -15.542 21.637 1.00 65.56 104 TYR A C 1
ATOM 807 O O . TYR A 1 104 ? 21.346 -16.489 21.627 1.00 65.56 104 TYR A O 1
ATOM 815 N N . ARG A 1 105 ? 19.944 -15.090 20.548 1.00 63.44 105 ARG A N 1
ATOM 816 C CA . ARG A 1 105 ? 20.161 -15.605 19.195 1.00 63.44 105 ARG A CA 1
ATOM 817 C C . ARG A 1 105 ? 20.701 -14.492 18.307 1.00 63.44 105 ARG A C 1
ATOM 819 O O . ARG A 1 105 ? 20.102 -13.418 18.290 1.00 63.44 105 ARG A O 1
ATOM 826 N N . ASP A 1 106 ? 21.794 -14.735 17.584 1.00 66.50 106 ASP A N 1
ATOM 827 C CA . ASP A 1 106 ? 22.308 -13.850 16.521 1.00 66.50 106 ASP A CA 1
ATOM 828 C C . ASP A 1 106 ? 21.713 -14.278 15.157 1.00 66.50 106 ASP A C 1
ATOM 830 O O . ASP A 1 106 ? 21.283 -15.416 14.988 1.00 66.50 106 ASP A O 1
ATOM 834 N N . LYS A 1 107 ? 21.689 -13.384 14.164 1.00 57.00 107 LYS A N 1
ATOM 835 C CA . LYS A 1 107 ? 21.238 -13.630 12.779 1.00 57.00 107 LYS A CA 1
ATOM 836 C C . LYS A 1 107 ? 22.013 -14.733 12.054 1.00 57.00 107 LYS A C 1
ATOM 838 O O . LYS A 1 107 ? 21.511 -15.269 11.073 1.00 57.00 107 LYS A O 1
ATOM 843 N N . LYS A 1 108 ? 23.249 -15.032 12.469 1.00 50.56 108 LYS A N 1
ATOM 844 C CA . LYS A 1 108 ? 24.103 -16.027 11.791 1.00 50.56 108 LYS A CA 1
ATOM 845 C C . LYS A 1 108 ? 24.015 -17.435 12.366 1.00 50.56 108 LYS A C 1
ATOM 847 O O . LYS A 1 108 ? 24.300 -18.384 11.638 1.00 50.56 108 LYS A O 1
ATOM 852 N N . ASP A 1 109 ? 23.597 -17.573 13.617 1.00 44.59 109 ASP A N 1
ATOM 853 C CA . ASP A 1 109 ? 23.665 -18.847 14.316 1.00 44.59 109 ASP A CA 1
ATOM 854 C C . ASP A 1 109 ? 22.267 -19.460 14.417 1.00 44.59 109 ASP A C 1
ATOM 856 O O . ASP A 1 109 ? 21.375 -18.960 15.102 1.00 44.59 109 ASP A O 1
ATOM 860 N N . ARG A 1 110 ? 22.078 -20.591 13.726 1.00 42.47 110 ARG A N 1
ATOM 861 C CA . ARG A 1 110 ? 20.944 -21.499 13.965 1.00 42.47 110 ARG A CA 1
ATOM 862 C C . ARG A 1 110 ? 21.065 -22.251 15.302 1.00 42.47 110 ARG A C 1
ATOM 864 O O . ARG A 1 110 ? 20.178 -23.040 15.608 1.00 42.47 110 ARG A O 1
ATOM 871 N N . GLU A 1 111 ? 22.110 -22.003 16.094 1.00 42.34 111 GLU A N 1
ATOM 872 C CA . GLU A 1 111 ? 22.341 -22.636 17.396 1.00 42.34 111 GLU A CA 1
ATOM 873 C C . GLU A 1 111 ? 22.516 -21.591 18.511 1.00 42.34 111 GLU A C 1
ATOM 875 O O . GLU A 1 111 ? 23.219 -20.593 18.356 1.00 42.34 111 GLU A O 1
ATOM 880 N N . ASP A 1 112 ? 21.833 -21.822 19.635 1.00 42.47 112 ASP A N 1
ATOM 881 C CA . ASP A 1 112 ? 21.774 -20.922 20.788 1.00 42.47 112 ASP A CA 1
ATOM 882 C C . ASP A 1 112 ? 23.160 -20.742 21.429 1.00 42.47 112 ASP A C 1
ATOM 884 O O . ASP A 1 112 ? 23.747 -21.686 21.962 1.00 42.47 112 ASP A O 1
ATOM 888 N N . SER A 1 113 ? 23.676 -19.511 21.434 1.00 47.16 113 SER A N 1
ATOM 889 C CA . SER A 1 113 ? 24.932 -19.181 22.114 1.00 47.16 113 SER A CA 1
ATOM 890 C C . SER A 1 113 ? 24.668 -18.513 23.473 1.00 47.16 113 SER A C 1
ATOM 892 O O . SER A 1 113 ? 23.838 -17.616 23.615 1.00 47.16 113 SER A O 1
ATOM 894 N N . ASN A 1 114 ? 25.371 -18.970 24.514 1.00 41.62 114 ASN A N 1
ATOM 895 C CA . ASN A 1 114 ? 25.245 -18.462 25.884 1.00 41.62 114 ASN A CA 1
ATOM 896 C C . ASN A 1 114 ? 26.180 -17.263 26.120 1.00 41.62 114 ASN A C 1
ATOM 898 O O . ASN A 1 114 ? 27.398 -17.410 26.037 1.00 41.62 114 ASN A O 1
ATOM 902 N N . LEU A 1 115 ? 25.642 -16.099 26.506 1.00 43.53 115 LEU A N 1
ATOM 903 C CA . LEU A 1 115 ? 26.438 -14.967 27.009 1.00 43.53 115 LEU A CA 1
ATOM 904 C C . LEU A 1 115 ? 26.445 -15.006 28.542 1.00 43.53 115 LEU A C 1
ATOM 906 O O . LEU A 1 115 ? 25.545 -14.491 29.204 1.00 43.53 115 LEU A O 1
ATOM 910 N N . ARG A 1 116 ? 27.488 -15.600 29.130 1.00 34.41 116 ARG A N 1
ATOM 911 C CA . ARG A 1 116 ? 27.831 -15.368 30.541 1.00 34.41 116 ARG A CA 1
ATOM 912 C C . ARG A 1 116 ? 28.889 -14.271 30.619 1.00 34.41 116 ARG A C 1
ATOM 914 O O . ARG A 1 116 ? 30.006 -14.473 30.166 1.00 34.41 116 ARG A O 1
ATOM 921 N N . GLY A 1 117 ? 28.544 -13.153 31.260 1.00 34.62 117 GLY A N 1
ATOM 922 C CA . GLY A 1 117 ? 29.521 -12.197 31.790 1.00 34.62 117 GLY A CA 1
ATOM 923 C C . GLY A 1 117 ? 29.525 -10.823 31.123 1.00 34.62 117 GLY A C 1
ATOM 924 O O . GLY A 1 117 ? 30.274 -10.580 30.189 1.00 34.62 117 GLY A O 1
ATOM 925 N N . LEU A 1 118 ? 28.760 -9.888 31.689 1.00 32.75 118 LEU A N 1
ATOM 926 C CA . LEU A 1 118 ? 29.085 -8.460 31.654 1.00 32.75 118 LEU A CA 1
ATOM 927 C C . LEU A 1 118 ? 29.000 -7.920 33.088 1.00 32.75 118 LEU A C 1
ATOM 929 O O . LEU A 1 118 ? 28.042 -7.258 33.475 1.00 32.75 118 LEU A O 1
ATOM 933 N N . ILE A 1 119 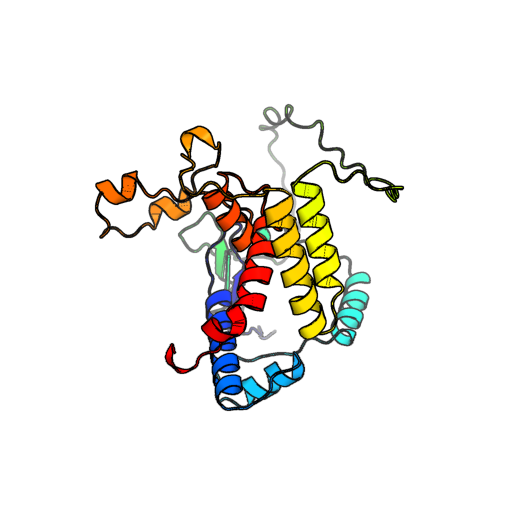? 30.005 -8.263 33.893 1.00 30.11 119 ILE A N 1
ATOM 934 C CA . ILE A 1 119 ? 30.482 -7.403 34.982 1.00 30.11 119 ILE A CA 1
ATOM 935 C C . ILE A 1 119 ? 31.868 -6.936 34.512 1.00 30.11 119 ILE A C 1
ATOM 937 O O . ILE A 1 119 ? 32.632 -7.786 34.049 1.00 30.11 119 ILE A O 1
ATOM 941 N N . PRO A 1 120 ? 32.194 -5.633 34.536 1.00 30.78 120 PRO A N 1
ATOM 942 C CA . PRO A 1 120 ? 33.494 -5.173 34.073 1.00 30.78 120 PRO A CA 1
ATOM 943 C C . PRO A 1 120 ? 34.553 -5.585 35.097 1.00 30.78 120 PRO A C 1
ATOM 945 O O . PRO A 1 120 ? 34.548 -5.072 36.212 1.00 30.78 120 PRO A O 1
ATOM 948 N N . GLU A 1 121 ? 35.461 -6.483 34.721 1.00 27.89 121 GLU A N 1
ATOM 949 C CA . GLU A 1 121 ? 36.758 -6.589 35.386 1.00 27.89 121 GLU A CA 1
ATOM 950 C C . GLU A 1 121 ? 37.815 -5.907 34.520 1.00 27.89 121 GLU A C 1
ATOM 952 O O . GLU A 1 121 ? 38.018 -6.232 33.348 1.00 27.89 121 GLU A O 1
ATOM 957 N N . GLU A 1 122 ? 38.463 -4.910 35.115 1.00 35.06 122 GLU A N 1
ATOM 958 C CA . GLU A 1 122 ? 39.694 -4.323 34.617 1.00 35.06 122 GLU A CA 1
ATOM 959 C C . GLU A 1 122 ? 40.806 -5.374 34.666 1.00 35.06 122 GLU A C 1
ATOM 961 O O . GLU A 1 122 ? 41.187 -5.839 35.735 1.00 35.06 122 GLU A O 1
ATOM 966 N N . SER A 1 123 ? 41.383 -5.722 33.521 1.00 29.92 123 SER A N 1
ATOM 967 C CA . SER A 1 123 ? 42.819 -6.005 33.424 1.00 29.92 123 SER A CA 1
ATOM 968 C C . SER A 1 123 ? 43.237 -6.112 31.963 1.00 29.92 123 SER A C 1
ATOM 970 O O . SER A 1 123 ? 42.590 -6.745 31.132 1.00 29.92 123 SER A O 1
ATOM 972 N N . GLY A 1 124 ? 44.319 -5.412 31.633 1.00 29.67 124 GLY A N 1
ATOM 973 C CA . GLY A 1 124 ? 44.901 -5.420 30.304 1.00 29.67 124 GLY A CA 1
ATOM 974 C C . GLY A 1 124 ? 45.688 -6.694 30.020 1.00 29.67 124 GLY A C 1
ATOM 975 O O . GLY A 1 124 ? 46.303 -7.275 30.906 1.00 29.67 124 GLY A O 1
ATOM 976 N N . SER A 1 125 ? 45.762 -7.054 28.744 1.00 27.30 125 SER A N 1
ATOM 977 C CA . SER A 1 125 ? 46.935 -7.698 28.159 1.00 27.30 125 SER A CA 1
ATOM 978 C C . SER A 1 125 ? 46.882 -7.590 26.636 1.00 27.30 125 SER A C 1
ATOM 980 O O . SER A 1 125 ? 45.819 -7.535 26.026 1.00 27.30 125 SER A O 1
ATOM 982 N N . LYS A 1 126 ? 48.075 -7.474 26.058 1.00 30.64 126 LYS A N 1
ATOM 983 C CA . LYS A 1 126 ? 48.405 -7.131 24.674 1.00 30.64 126 LYS A CA 1
ATOM 984 C C . LYS A 1 126 ? 48.377 -8.342 23.730 1.00 30.64 126 LYS A C 1
ATOM 986 O O . LYS A 1 126 ? 48.562 -9.470 24.172 1.00 30.64 126 LYS A O 1
ATOM 991 N N . LYS A 1 127 ? 48.428 -7.985 22.436 1.00 27.31 127 LYS A N 1
ATOM 992 C CA . LYS A 1 127 ? 48.820 -8.724 21.211 1.00 27.31 127 LYS A CA 1
ATOM 993 C C . LYS A 1 127 ? 47.631 -9.215 20.373 1.00 27.31 127 LYS A C 1
ATOM 995 O O . LYS A 1 127 ? 46.635 -9.637 20.931 1.00 27.31 127 LYS A O 1
ATOM 1000 N N . SER A 1 128 ? 47.668 -9.149 19.044 1.00 27.86 128 SER A N 1
ATOM 1001 C CA . SER A 1 128 ? 48.792 -8.946 18.115 1.00 27.86 128 SER A CA 1
ATOM 1002 C C . SER A 1 128 ? 48.373 -8.119 16.897 1.00 27.86 128 SER A C 1
ATOM 1004 O O . SER A 1 128 ? 47.248 -8.200 16.413 1.00 27.86 128 SER A O 1
ATOM 1006 N N . GLU A 1 129 ? 49.315 -7.304 16.429 1.00 34.84 129 GLU A N 1
ATOM 1007 C CA . GLU A 1 129 ? 49.322 -6.662 15.121 1.00 34.84 129 GLU A CA 1
ATOM 1008 C C . GLU A 1 129 ? 49.603 -7.723 14.057 1.00 34.84 129 GLU A C 1
ATOM 1010 O O . GLU A 1 129 ? 50.730 -8.183 13.983 1.00 34.84 129 GLU A O 1
ATOM 1015 N N . GLU A 1 130 ? 48.596 -8.125 13.285 1.00 32.09 130 GLU A N 1
ATOM 1016 C CA . GLU A 1 130 ? 48.736 -8.806 11.985 1.00 32.09 130 GLU A CA 1
ATOM 1017 C C . GLU A 1 130 ? 47.322 -9.028 11.430 1.00 32.09 130 GLU A C 1
ATOM 1019 O O . GLU A 1 130 ? 46.725 -10.073 11.621 1.00 32.09 130 GLU A O 1
ATOM 1024 N N . ASP A 1 131 ? 46.730 -7.957 10.890 1.00 30.34 131 ASP A N 1
ATOM 1025 C CA . ASP A 1 131 ? 45.605 -7.986 9.922 1.00 30.34 131 ASP A CA 1
ATOM 1026 C C . ASP A 1 131 ? 45.286 -6.564 9.398 1.00 30.34 131 ASP A C 1
ATOM 1028 O O . ASP A 1 131 ? 44.170 -6.213 8.999 1.00 30.34 131 ASP A O 1
ATOM 1032 N N . LYS A 1 132 ? 46.299 -5.686 9.401 1.00 30.86 132 LYS A N 1
ATOM 1033 C CA . LYS A 1 132 ? 46.226 -4.313 8.884 1.00 30.86 132 LYS A CA 1
ATOM 1034 C C . LYS A 1 132 ? 46.722 -4.249 7.439 1.00 30.86 132 LYS A C 1
ATOM 1036 O O . LYS A 1 132 ? 47.587 -3.442 7.144 1.00 30.86 132 LYS A O 1
ATOM 1041 N N . GLU A 1 133 ? 46.185 -5.062 6.531 1.00 31.39 133 GLU A N 1
ATOM 1042 C CA . GLU A 1 133 ? 46.510 -4.893 5.104 1.00 31.39 133 GLU A CA 1
ATOM 1043 C C . GLU A 1 133 ? 45.472 -5.496 4.141 1.00 31.39 133 GLU A C 1
ATOM 1045 O O . GLU A 1 133 ? 45.802 -6.196 3.196 1.00 31.39 133 GLU A O 1
ATOM 1050 N N . ALA A 1 134 ? 44.176 -5.214 4.345 1.00 30.62 134 ALA A N 1
ATOM 1051 C CA . ALA A 1 134 ? 43.155 -5.498 3.316 1.00 30.62 134 ALA A CA 1
ATOM 1052 C C . ALA A 1 134 ? 41.900 -4.594 3.353 1.00 30.62 134 ALA A C 1
ATOM 1054 O O . ALA A 1 134 ? 40.870 -4.939 2.778 1.00 30.62 134 ALA A O 1
ATOM 1055 N N . LYS A 1 135 ? 41.940 -3.424 4.014 1.00 31.22 135 LYS A N 1
ATOM 1056 C CA . LYS A 1 135 ? 40.779 -2.500 4.106 1.00 31.22 135 LYS A CA 1
ATOM 1057 C C . LYS A 1 135 ? 41.074 -1.053 3.703 1.00 31.22 135 LYS A C 1
ATOM 1059 O O . LYS A 1 135 ? 40.411 -0.127 4.163 1.00 31.22 135 LYS A O 1
ATOM 1064 N N . THR A 1 136 ? 42.010 -0.857 2.779 1.00 29.64 136 THR A N 1
ATOM 1065 C CA . THR A 1 136 ? 42.332 0.467 2.221 1.00 29.64 136 THR A CA 1
ATOM 1066 C C . THR A 1 136 ? 42.041 0.514 0.724 1.00 29.64 136 THR A C 1
ATOM 1068 O O . THR A 1 136 ? 42.925 0.761 -0.084 1.00 29.64 136 THR A O 1
ATOM 1071 N N . LYS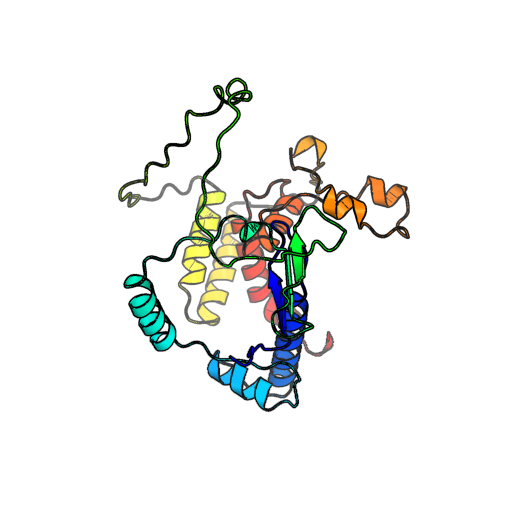 A 1 137 ? 40.791 0.237 0.336 1.00 31.70 137 LYS A N 1
ATOM 1072 C CA . LYS A 1 137 ? 40.225 0.580 -0.982 1.00 31.70 137 LYS A CA 1
ATOM 1073 C C . LYS A 1 137 ? 38.712 0.352 -0.956 1.00 31.70 137 LYS A C 1
ATOM 1075 O O . LYS A 1 137 ? 38.239 -0.655 -1.439 1.00 31.70 137 LYS A O 1
ATOM 1080 N N . TYR A 1 138 ? 37.984 1.241 -0.285 1.00 27.73 138 TYR A N 1
ATOM 1081 C CA . TYR A 1 138 ? 36.582 1.616 -0.553 1.00 27.73 138 TYR A CA 1
ATOM 1082 C C . TYR A 1 138 ? 36.183 2.638 0.518 1.00 27.73 138 TYR A C 1
ATOM 1084 O O . TYR A 1 138 ? 35.468 2.362 1.475 1.00 27.73 138 TYR A O 1
ATOM 1092 N N . LYS A 1 139 ? 36.760 3.836 0.411 1.00 31.19 139 LYS A N 1
ATOM 1093 C CA . LYS A 1 139 ? 36.311 5.007 1.163 1.00 31.19 139 LYS A CA 1
ATOM 1094 C C . LYS A 1 139 ? 36.545 6.248 0.310 1.00 31.19 139 LYS A C 1
ATOM 1096 O O . LYS A 1 139 ? 37.543 6.941 0.474 1.00 31.19 139 LYS A O 1
ATOM 1101 N N . LYS A 1 140 ? 35.647 6.480 -0.648 1.00 29.94 140 LYS A N 1
ATOM 1102 C CA . LYS A 1 140 ? 35.355 7.816 -1.177 1.00 29.94 140 LYS A CA 1
ATOM 1103 C C . LYS A 1 140 ? 34.032 7.806 -1.949 1.00 29.94 140 LYS A C 1
ATOM 1105 O O . LYS A 1 140 ? 33.823 6.921 -2.764 1.00 29.94 140 LYS A O 1
ATOM 1110 N N . SER A 1 141 ? 33.230 8.831 -1.661 1.00 27.20 141 SER A N 1
ATOM 1111 C CA . SER A 1 141 ? 31.978 9.274 -2.291 1.00 27.20 141 SER A CA 1
ATOM 1112 C C . SER A 1 141 ? 30.661 8.624 -1.840 1.00 27.20 141 SER A C 1
ATOM 1114 O O . SER A 1 141 ? 30.034 7.891 -2.593 1.00 27.20 141 SER A O 1
ATOM 1116 N N . CYS A 1 142 ? 30.198 9.012 -0.650 1.00 25.92 142 CYS A N 1
ATOM 1117 C CA . CYS A 1 142 ? 28.781 9.323 -0.422 1.00 25.92 142 CYS A CA 1
ATOM 1118 C C . CYS A 1 142 ? 28.732 10.589 0.448 1.00 25.92 142 CYS A C 1
ATOM 1120 O O . CYS A 1 142 ? 28.489 10.511 1.650 1.00 25.92 142 CYS A O 1
ATOM 1122 N N . ASP A 1 143 ? 29.058 11.741 -0.141 1.00 25.78 143 ASP A N 1
ATOM 1123 C CA . ASP A 1 143 ? 28.721 13.030 0.462 1.00 25.78 143 ASP A CA 1
ATOM 1124 C C . ASP A 1 143 ? 27.218 13.240 0.248 1.00 25.78 143 ASP A C 1
ATOM 1126 O O . ASP A 1 143 ? 26.768 13.513 -0.864 1.00 25.78 143 ASP A O 1
ATOM 1130 N N . HIS A 1 144 ? 26.429 13.067 1.309 1.00 30.05 144 HIS A N 1
ATOM 1131 C CA . HIS A 1 144 ? 25.087 13.632 1.370 1.00 30.05 144 HIS A CA 1
ATOM 1132 C C . HIS A 1 144 ? 25.234 15.118 1.701 1.00 30.05 144 HIS A C 1
ATOM 1134 O O . HIS A 1 144 ? 25.384 15.493 2.861 1.00 30.05 144 HIS A O 1
ATOM 1140 N N . GLN A 1 145 ? 25.230 15.957 0.667 1.00 27.77 145 GLN A N 1
ATOM 1141 C CA . GLN A 1 145 ? 24.832 17.351 0.824 1.00 27.77 145 GLN A CA 1
ATOM 1142 C C . GLN A 1 145 ? 23.316 17.373 1.040 1.00 27.77 145 GLN A C 1
ATOM 1144 O O . GLN A 1 145 ? 22.560 16.867 0.209 1.00 27.77 145 GLN A O 1
ATOM 1149 N N . GLU A 1 146 ? 22.882 17.935 2.165 1.00 31.64 146 GLU A N 1
ATOM 1150 C CA . GLU A 1 146 ? 21.509 18.409 2.326 1.00 31.64 146 GLU A CA 1
ATOM 1151 C C . GLU A 1 146 ? 21.240 19.452 1.228 1.00 31.64 146 GLU A C 1
ATOM 1153 O O . GLU A 1 146 ? 22.019 20.405 1.113 1.00 31.64 146 GLU A O 1
ATOM 1158 N N . PRO A 1 147 ? 20.192 19.315 0.394 1.00 32.31 147 PRO A N 1
ATOM 1159 C CA . PRO A 1 147 ? 19.796 20.408 -0.464 1.00 32.31 147 PRO A CA 1
ATOM 1160 C C . PRO A 1 147 ? 19.069 21.432 0.397 1.00 32.31 147 PRO A C 1
ATOM 1162 O O . PRO A 1 147 ? 17.948 21.226 0.865 1.00 32.31 147 PRO A O 1
ATOM 1165 N N . ASP A 1 148 ? 19.786 22.529 0.578 1.00 29.89 148 ASP A N 1
ATOM 1166 C CA . ASP A 1 148 ? 19.309 23.859 0.903 1.00 29.89 148 ASP A CA 1
ATOM 1167 C C . ASP A 1 148 ? 17.981 24.184 0.194 1.00 29.89 148 ASP A C 1
ATOM 1169 O O . ASP A 1 148 ? 17.706 23.709 -0.913 1.00 29.89 148 ASP A O 1
ATOM 1173 N N . GLY A 1 149 ? 17.156 24.996 0.852 1.00 34.06 149 GLY A N 1
ATOM 1174 C CA . GLY A 1 149 ? 15.773 25.276 0.479 1.00 34.06 149 GLY A CA 1
ATOM 1175 C C . GLY A 1 149 ? 15.578 25.593 -1.005 1.00 34.06 149 GLY A C 1
ATOM 1176 O O . GLY A 1 149 ? 15.813 26.712 -1.458 1.00 34.06 149 GLY A O 1
ATOM 1177 N N . TYR A 1 150 ? 15.052 24.620 -1.747 1.00 31.95 150 TYR A N 1
ATOM 1178 C CA . TYR A 1 150 ? 14.540 24.820 -3.094 1.00 31.95 150 TYR A CA 1
ATOM 1179 C C . TYR A 1 150 ? 13.015 24.794 -3.045 1.00 31.95 150 TYR A C 1
ATOM 1181 O O . TYR A 1 150 ? 12.395 23.745 -2.888 1.00 31.95 150 TYR A O 1
ATOM 1189 N N . VAL A 1 151 ? 12.412 25.975 -3.164 1.00 34.44 151 VAL A N 1
ATOM 1190 C CA . VAL A 1 151 ? 11.008 26.133 -3.546 1.00 34.44 151 VAL A CA 1
ATOM 1191 C C . VAL A 1 151 ? 10.999 26.205 -5.075 1.00 34.44 151 VAL A C 1
ATOM 1193 O O . VAL A 1 151 ? 11.446 27.224 -5.612 1.00 34.44 151 VAL A O 1
ATOM 1196 N N . PRO A 1 152 ? 10.538 25.168 -5.802 1.00 35.84 152 PRO A N 1
ATOM 1197 C CA . PRO A 1 152 ? 10.404 25.263 -7.245 1.00 35.84 152 PRO A CA 1
ATOM 1198 C C . PRO A 1 152 ? 9.345 26.316 -7.566 1.00 35.84 152 PRO A C 1
ATOM 1200 O O . PRO A 1 152 ? 8.163 26.157 -7.254 1.00 35.84 152 PRO A O 1
ATOM 1203 N N . LYS A 1 153 ? 9.796 27.417 -8.164 1.00 33.09 153 LYS A N 1
ATOM 1204 C CA . LYS A 1 153 ? 8.930 28.372 -8.845 1.00 33.09 153 LYS A CA 1
ATOM 1205 C C . LYS A 1 153 ? 8.494 27.753 -10.169 1.00 33.09 153 LYS A C 1
ATOM 1207 O O . LYS A 1 153 ? 9.336 27.300 -10.932 1.00 33.09 153 LYS A O 1
ATOM 1212 N N . ASP A 1 154 ? 7.187 27.791 -10.384 1.00 35.88 154 ASP A N 1
ATOM 1213 C CA . ASP A 1 154 ? 6.472 27.632 -11.647 1.00 35.88 154 ASP A CA 1
ATOM 1214 C C . ASP A 1 154 ? 6.664 26.313 -12.422 1.00 35.88 154 ASP A C 1
ATOM 1216 O O . ASP A 1 154 ? 7.661 26.021 -13.071 1.00 35.88 154 ASP A O 1
ATOM 1220 N N . THR A 1 155 ? 5.584 25.539 -12.334 1.00 44.88 155 THR A N 1
ATOM 1221 C CA . THR A 1 155 ? 5.160 24.358 -13.086 1.00 44.88 155 THR A CA 1
ATOM 1222 C C . THR A 1 155 ? 5.658 24.244 -14.531 1.00 44.88 155 THR A C 1
ATOM 1224 O O . THR A 1 155 ? 5.159 24.944 -15.414 1.00 44.88 155 THR A O 1
ATOM 1227 N N . ASP A 1 156 ? 6.480 23.226 -14.786 1.00 39.34 156 ASP A N 1
ATOM 1228 C CA . ASP A 1 156 ? 6.437 22.477 -16.041 1.00 39.34 156 ASP A CA 1
ATOM 1229 C C . ASP A 1 156 ? 5.742 21.129 -15.777 1.00 39.34 156 ASP A C 1
ATOM 1231 O O . ASP A 1 156 ? 6.111 20.384 -14.869 1.00 39.34 156 ASP A O 1
ATOM 1235 N N . PHE A 1 157 ? 4.673 20.852 -16.521 1.00 52.00 157 PHE A N 1
ATOM 1236 C CA . PHE A 1 157 ? 3.801 19.677 -16.370 1.00 52.00 157 PHE A CA 1
ATOM 1237 C C . PHE A 1 157 ? 4.257 18.501 -17.256 1.00 52.00 157 PHE A C 1
ATOM 1239 O O . PHE A 1 157 ? 3.447 17.672 -17.660 1.00 52.00 157 PHE A O 1
ATOM 1246 N N . SER A 1 158 ? 5.537 18.445 -17.623 1.00 57.66 158 SER A N 1
ATOM 1247 C CA . SER A 1 158 ? 5.992 17.674 -18.784 1.00 57.66 158 SER A CA 1
ATOM 1248 C C . SER A 1 158 ? 6.224 16.175 -18.553 1.00 57.66 158 SER A C 1
ATOM 1250 O O . SER A 1 158 ? 6.401 15.450 -19.532 1.00 57.66 158 SER A O 1
ATOM 1252 N N . THR A 1 159 ? 6.185 15.666 -17.312 1.00 85.62 159 THR A N 1
ATOM 1253 C CA . THR A 1 159 ? 6.432 14.237 -17.025 1.00 85.62 159 THR A CA 1
ATOM 1254 C C . THR A 1 159 ? 5.268 13.547 -16.309 1.00 85.62 159 THR A C 1
ATOM 1256 O O . THR A 1 159 ? 4.617 14.109 -15.423 1.00 85.62 159 THR A O 1
ATOM 1259 N N . ARG A 1 160 ? 5.021 12.282 -16.683 1.00 91.31 160 ARG A N 1
ATOM 1260 C CA . ARG A 1 160 ? 4.001 11.401 -16.082 1.00 91.31 160 ARG A CA 1
ATOM 1261 C C . ARG A 1 160 ? 4.219 11.258 -14.573 1.00 91.31 160 ARG A C 1
ATOM 1263 O O . ARG A 1 160 ? 3.271 11.296 -13.797 1.00 91.31 160 ARG A O 1
ATOM 1270 N N . GLU A 1 161 ? 5.473 11.161 -14.147 1.00 91.69 161 GLU A N 1
ATOM 1271 C CA . GLU A 1 161 ? 5.871 11.049 -12.746 1.00 91.69 161 GLU A CA 1
ATOM 1272 C C . GLU A 1 161 ? 5.473 12.296 -11.938 1.00 91.69 161 GLU A C 1
ATOM 1274 O O . GLU A 1 161 ? 4.877 12.177 -10.864 1.00 91.69 161 GLU A O 1
ATOM 1279 N N . ALA A 1 162 ? 5.727 13.499 -12.470 1.00 91.38 162 ALA A N 1
ATOM 1280 C CA . ALA A 1 162 ? 5.357 14.747 -11.803 1.00 91.38 162 ALA A CA 1
ATOM 1281 C C . ALA A 1 162 ? 3.835 14.884 -11.647 1.00 91.38 162 ALA A C 1
ATOM 1283 O O . ALA A 1 162 ? 3.357 15.348 -10.607 1.00 91.38 162 ALA A O 1
ATOM 1284 N N . PHE A 1 1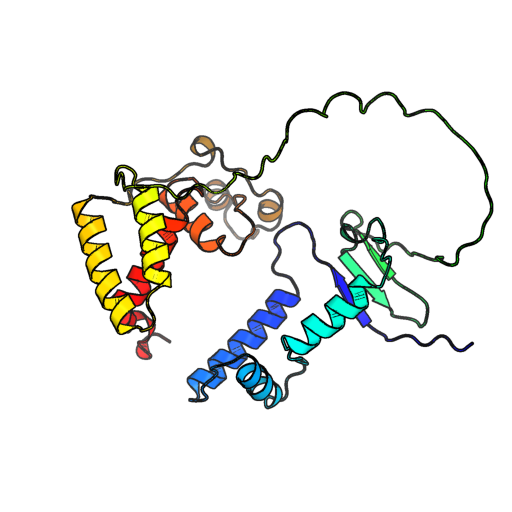63 ? 3.073 14.437 -12.651 1.00 95.00 163 PHE A N 1
ATOM 1285 C CA . PHE A 1 163 ? 1.614 14.412 -12.593 1.00 95.00 163 PHE A CA 1
ATOM 1286 C C . PHE A 1 163 ? 1.103 13.569 -11.415 1.00 95.00 163 PHE A C 1
ATOM 1288 O O . PHE A 1 163 ? 0.309 14.057 -10.602 1.00 95.00 163 PHE A O 1
ATOM 1295 N N . PHE A 1 164 ? 1.581 12.330 -11.276 1.00 95.56 164 PHE A N 1
ATOM 1296 C CA . PHE A 1 164 ? 1.112 11.428 -10.220 1.00 95.56 164 PHE A CA 1
ATOM 1297 C C . PHE A 1 164 ? 1.582 11.853 -8.826 1.00 95.56 164 PHE A C 1
ATOM 1299 O O . PHE A 1 164 ? 0.793 11.812 -7.880 1.00 95.56 164 PHE A O 1
ATOM 1306 N N . LEU A 1 165 ? 2.811 12.356 -8.695 1.00 94.00 165 LEU A N 1
ATOM 1307 C CA . LEU A 1 165 ? 3.308 12.885 -7.425 1.00 94.00 165 LEU A CA 1
ATOM 1308 C C . LEU A 1 165 ? 2.481 14.091 -6.948 1.00 94.00 165 LEU A C 1
ATOM 1310 O O . LEU A 1 165 ? 2.048 14.144 -5.795 1.00 94.00 165 LEU A O 1
ATOM 1314 N N . LYS A 1 166 ? 2.198 15.046 -7.842 1.00 93.81 166 LYS A N 1
ATOM 1315 C CA . LYS A 1 166 ? 1.337 16.197 -7.528 1.00 93.81 166 LYS A CA 1
ATOM 1316 C C . LYS A 1 166 ? -0.073 15.754 -7.155 1.00 93.81 166 LYS A C 1
ATOM 1318 O O . LYS A 1 166 ? -0.661 16.283 -6.214 1.00 93.81 166 LYS A O 1
ATOM 1323 N N . THR A 1 167 ? -0.602 14.778 -7.879 1.00 95.69 167 THR A N 1
ATOM 1324 C CA . THR A 1 167 ? -1.929 14.225 -7.624 1.00 95.69 167 THR A CA 1
ATOM 1325 C C . THR A 1 167 ? -2.042 13.633 -6.222 1.00 95.69 167 THR A C 1
ATOM 1327 O O . THR A 1 167 ? -3.019 13.915 -5.530 1.00 95.69 167 THR A O 1
ATOM 1330 N N . LEU A 1 168 ? -1.031 12.893 -5.757 1.00 94.94 168 LEU A N 1
ATOM 1331 C CA . LEU A 1 168 ? -0.997 12.393 -4.379 1.00 94.94 168 LEU A CA 1
ATOM 1332 C C . LEU A 1 168 ? -0.997 13.515 -3.345 1.00 94.94 168 LEU A C 1
ATOM 1334 O O . LEU A 1 168 ? -1.752 13.443 -2.378 1.00 94.94 168 LEU A O 1
ATOM 1338 N N . ASN A 1 169 ? -0.195 14.559 -3.558 1.00 94.25 169 ASN A N 1
ATOM 1339 C CA . ASN A 1 169 ? -0.156 15.704 -2.647 1.00 94.25 169 ASN A CA 1
ATOM 1340 C C . ASN A 1 169 ? -1.516 16.412 -2.575 1.00 94.25 169 ASN A C 1
ATOM 1342 O O . ASN A 1 169 ? -1.969 16.781 -1.493 1.00 94.25 169 ASN A O 1
ATOM 1346 N N . ASN A 1 170 ? -2.203 16.541 -3.712 1.00 93.75 170 ASN A N 1
ATOM 1347 C CA . ASN A 1 170 ? -3.554 17.088 -3.742 1.00 93.75 170 ASN A CA 1
ATOM 1348 C C . ASN A 1 170 ? -4.544 16.172 -3.004 1.00 93.75 170 ASN A C 1
ATOM 1350 O O . ASN A 1 170 ? -5.375 16.672 -2.250 1.00 93.75 170 ASN A O 1
ATOM 1354 N N . LEU A 1 171 ? -4.445 14.846 -3.172 1.00 93.50 171 LEU A N 1
ATOM 1355 C CA . LEU A 1 171 ? -5.335 13.877 -2.509 1.00 93.50 171 LEU A CA 1
ATOM 1356 C C . LEU A 1 171 ? -5.160 13.926 -0.993 1.00 93.50 171 LEU A C 1
ATOM 1358 O O . LEU A 1 171 ? -6.146 13.916 -0.263 1.00 93.50 171 LEU A O 1
ATOM 1362 N N . ALA A 1 172 ? -3.920 14.069 -0.526 1.00 91.62 172 ALA A N 1
ATOM 1363 C CA . ALA A 1 172 ? -3.603 14.219 0.890 1.00 91.62 172 ALA A CA 1
ATOM 1364 C C . ALA A 1 172 ? -4.167 15.512 1.510 1.00 91.62 172 ALA A C 1
ATOM 1366 O O . ALA A 1 172 ? -4.316 15.586 2.727 1.00 91.62 172 ALA A O 1
ATOM 1367 N N . SER A 1 173 ? -4.484 16.525 0.696 1.00 93.06 173 SER A N 1
ATOM 1368 C CA . SER A 1 173 ? -5.077 17.782 1.171 1.00 93.06 173 SER A CA 1
ATOM 1369 C C . SER A 1 173 ? -6.603 17.737 1.317 1.00 93.06 173 SER A C 1
ATOM 1371 O O . SER A 1 173 ? -7.189 18.649 1.902 1.00 93.06 173 SER A O 1
ATOM 1373 N N . CYS A 1 174 ? -7.264 16.694 0.803 1.00 92.00 174 CYS A N 1
ATOM 1374 C CA . CYS A 1 174 ? -8.706 16.528 0.945 1.00 92.00 174 CYS A CA 1
ATOM 1375 C C . CYS A 1 174 ? -9.073 16.180 2.391 1.00 92.00 174 CYS A C 1
ATOM 1377 O O . CYS A 1 174 ? -8.499 15.277 2.993 1.00 92.00 174 CYS A O 1
ATOM 1379 N N . THR A 1 175 ? -10.076 16.866 2.938 1.00 92.56 175 THR A N 1
ATOM 1380 C CA . THR A 1 175 ? -10.527 16.669 4.325 1.00 92.56 175 THR A CA 1
ATOM 1381 C C . THR A 1 175 ? -11.817 15.864 4.427 1.00 92.56 175 THR A C 1
ATOM 1383 O O . THR A 1 175 ? -12.137 15.360 5.502 1.00 92.56 175 THR A O 1
ATOM 1386 N N . THR A 1 176 ? -12.558 15.716 3.326 1.00 93.44 176 THR A N 1
ATOM 1387 C CA . THR A 1 176 ? -13.802 14.941 3.282 1.00 93.44 176 THR A CA 1
ATOM 1388 C C . THR A 1 176 ? -13.782 13.908 2.162 1.00 93.44 176 THR A C 1
ATOM 1390 O O . THR A 1 176 ? -13.153 14.106 1.121 1.00 93.44 176 THR A O 1
ATOM 1393 N N . PHE A 1 177 ? -14.536 12.819 2.336 1.00 89.75 177 PHE A N 1
ATOM 1394 C CA . PHE A 1 177 ? -14.700 11.808 1.288 1.00 89.75 177 PHE A CA 1
ATOM 1395 C C . PHE A 1 177 ? -15.315 12.394 0.008 1.00 89.75 177 PHE A C 1
ATOM 1397 O O . PHE A 1 177 ? -14.919 12.031 -1.095 1.00 89.75 177 PHE A O 1
ATOM 1404 N N . THR A 1 178 ? -16.250 13.340 0.136 1.00 94.12 178 THR A N 1
ATOM 1405 C CA . THR A 1 178 ? -16.856 14.033 -1.010 1.00 94.12 178 THR A CA 1
ATOM 1406 C C . THR A 1 178 ? -15.809 14.770 -1.845 1.00 94.12 178 THR A C 1
ATOM 1408 O O . THR A 1 178 ? -15.900 14.772 -3.075 1.00 94.12 178 THR A O 1
ATOM 1411 N N . ASP A 1 179 ? -14.811 15.377 -1.199 1.00 94.06 179 ASP A N 1
ATOM 1412 C CA . ASP A 1 179 ? -13.716 16.061 -1.892 1.00 94.06 179 ASP A CA 1
ATOM 1413 C C . ASP A 1 179 ? -12.803 15.062 -2.601 1.00 94.06 179 ASP A C 1
ATOM 1415 O O . ASP A 1 179 ? -12.495 15.257 -3.779 1.00 94.06 179 ASP A O 1
ATOM 1419 N N . VAL A 1 180 ? -12.453 13.959 -1.925 1.00 93.00 180 VAL A N 1
ATOM 1420 C CA . VAL A 1 180 ? -11.674 12.861 -2.518 1.00 93.00 180 VAL A CA 1
ATOM 1421 C C . VAL A 1 180 ? -12.393 12.312 -3.749 1.00 93.00 180 VAL A C 1
ATOM 1423 O O . VAL A 1 180 ? -11.802 12.260 -4.822 1.00 93.00 180 VAL A O 1
ATOM 1426 N N . HIS A 1 181 ? -13.688 12.002 -3.646 1.00 94.56 181 HIS A N 1
ATOM 1427 C CA . HIS A 1 181 ? -14.474 11.444 -4.746 1.00 94.56 181 HIS A CA 1
ATOM 1428 C C . HIS A 1 181 ? -14.552 12.387 -5.948 1.00 94.56 181 HIS A C 1
ATOM 1430 O O . HIS A 1 181 ? -14.208 11.992 -7.061 1.00 94.56 181 HIS A O 1
ATOM 1436 N N . LYS A 1 182 ? -14.903 13.664 -5.732 1.00 95.88 182 LYS A N 1
ATOM 1437 C CA . LYS A 1 182 ? -14.910 14.674 -6.806 1.00 95.88 182 LYS A CA 1
ATOM 1438 C C . LYS A 1 182 ? -13.549 14.804 -7.477 1.00 95.88 182 LYS A C 1
ATOM 1440 O O . LYS A 1 182 ? -13.479 15.055 -8.682 1.00 95.88 182 LYS A O 1
ATOM 1445 N N . MET A 1 183 ? -12.471 14.699 -6.706 1.00 96.31 183 MET A N 1
ATOM 1446 C CA . MET A 1 183 ? -11.132 14.821 -7.252 1.00 96.31 183 MET A CA 1
ATOM 1447 C C . MET A 1 183 ? -10.706 13.564 -8.011 1.00 96.31 183 MET A C 1
ATOM 1449 O O . MET A 1 183 ? -10.186 13.703 -9.112 1.00 96.31 183 MET A O 1
ATOM 1453 N N . CYS A 1 184 ? -10.999 12.364 -7.506 1.00 96.88 184 CYS A N 1
ATOM 1454 C CA . CYS A 1 184 ? -10.763 11.102 -8.208 1.00 96.88 184 CYS A CA 1
ATOM 1455 C C . CYS A 1 184 ? -11.450 11.075 -9.577 1.00 96.88 184 CYS A C 1
ATOM 1457 O O . CYS A 1 184 ? -10.798 10.730 -10.558 1.00 96.88 184 CYS A O 1
ATOM 1459 N N . THR A 1 185 ? -12.703 11.536 -9.684 1.00 95.06 185 THR A N 1
ATOM 1460 C CA . THR A 1 185 ? -13.394 11.652 -10.982 1.00 95.06 185 THR A CA 1
ATOM 1461 C C . THR A 1 185 ? -12.656 12.586 -11.948 1.00 95.06 185 THR A C 1
ATOM 1463 O O . THR A 1 185 ? -12.524 12.289 -13.133 1.00 95.06 185 THR A O 1
ATOM 1466 N N . LYS A 1 186 ? -12.141 13.725 -11.463 1.00 95.69 186 LYS A N 1
ATOM 1467 C CA . LYS A 1 186 ? -11.355 14.656 -12.294 1.00 95.69 186 LYS A CA 1
ATOM 1468 C C . LYS A 1 186 ? -10.029 14.040 -12.738 1.00 95.69 186 LYS A C 1
ATOM 1470 O O . LYS A 1 186 ? -9.689 14.140 -13.912 1.00 95.69 186 LYS A O 1
ATOM 1475 N N . ILE A 1 187 ? -9.313 13.403 -11.812 1.00 95.06 187 ILE A N 1
ATOM 1476 C CA . ILE A 1 187 ? -8.025 12.757 -12.073 1.00 95.06 187 ILE A CA 1
ATOM 1477 C C . ILE A 1 187 ? -8.196 11.623 -13.089 1.00 95.06 187 ILE A C 1
ATOM 1479 O O . ILE A 1 187 ? -7.386 11.524 -14.002 1.00 95.06 187 ILE A O 1
ATOM 1483 N N . GLN A 1 188 ? -9.247 10.802 -12.979 1.00 94.31 188 GLN A N 1
ATOM 1484 C CA . GLN A 1 188 ? -9.515 9.718 -13.930 1.00 94.31 188 GLN A CA 1
ATOM 1485 C C . GLN A 1 188 ? -9.665 10.250 -15.362 1.00 94.31 188 GLN A C 1
ATOM 1487 O O . GLN A 1 188 ? -8.956 9.799 -16.260 1.00 94.31 188 GLN A O 1
ATOM 1492 N N . ASN A 1 189 ? -10.491 11.282 -15.553 1.00 93.31 189 ASN A N 1
ATOM 1493 C CA . ASN A 1 189 ? -10.651 11.931 -16.857 1.00 93.31 189 AS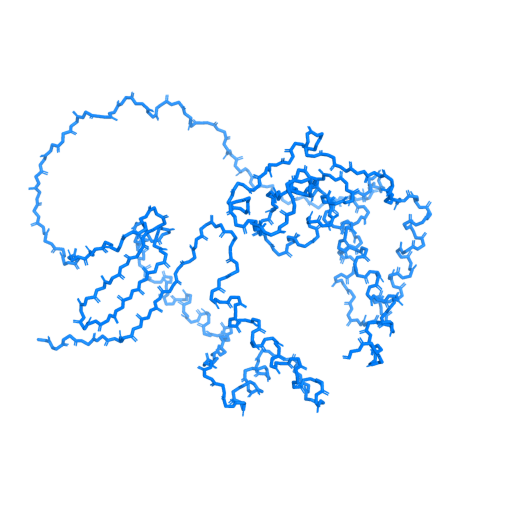N A CA 1
ATOM 1494 C C . ASN A 1 189 ? -9.329 12.521 -17.381 1.00 93.31 189 ASN A C 1
ATOM 1496 O O . ASN A 1 189 ? -9.081 12.547 -18.585 1.00 93.31 189 ASN A O 1
ATOM 1500 N N . GLU A 1 190 ? -8.473 13.029 -16.491 1.00 94.06 190 GLU A N 1
ATOM 1501 C CA . GLU A 1 190 ? -7.175 13.582 -16.875 1.00 94.06 190 GLU A CA 1
ATOM 1502 C C . GLU A 1 190 ? -6.166 12.494 -17.268 1.00 94.06 190 GLU A C 1
ATOM 1504 O O . GLU A 1 190 ? -5.479 12.657 -18.274 1.00 94.06 190 GLU A O 1
ATOM 1509 N N . ILE A 1 191 ? -6.130 11.365 -16.553 1.00 92.69 191 ILE A N 1
ATOM 1510 C CA . ILE A 1 191 ? -5.339 10.174 -16.913 1.00 92.69 191 ILE A CA 1
ATOM 1511 C C . ILE A 1 191 ? -5.723 9.689 -18.315 1.00 92.69 191 ILE A C 1
ATOM 1513 O O . ILE A 1 191 ? -4.842 9.424 -19.135 1.00 92.69 191 ILE A O 1
ATOM 1517 N N . GLU A 1 192 ? -7.024 9.616 -18.605 1.00 90.44 192 GLU A N 1
ATOM 1518 C CA . GLU A 1 192 ? -7.543 9.232 -19.921 1.00 90.44 192 GLU A CA 1
ATOM 1519 C C . GLU A 1 192 ? -7.155 10.250 -21.000 1.00 90.44 192 GLU A C 1
ATOM 1521 O O . GLU A 1 192 ? -6.630 9.880 -22.052 1.00 90.44 192 GLU A O 1
ATOM 1526 N N . ARG A 1 193 ? -7.337 11.550 -20.727 1.00 92.06 193 ARG A N 1
ATOM 1527 C CA . ARG A 1 193 ? -6.989 12.632 -21.661 1.00 92.06 193 ARG A CA 1
ATOM 1528 C C . ARG A 1 193 ? -5.496 12.672 -21.985 1.00 92.06 193 ARG A C 1
ATOM 1530 O O . ARG A 1 193 ? -5.138 12.924 -23.133 1.00 92.06 193 ARG A O 1
ATOM 1537 N N . GLN A 1 194 ? -4.636 12.463 -20.989 1.00 90.62 194 GLN A N 1
ATOM 1538 C CA . GLN A 1 194 ? -3.181 12.426 -21.162 1.00 90.62 194 GLN A CA 1
ATOM 1539 C C . GLN A 1 194 ? -2.679 11.066 -21.675 1.00 90.62 194 GLN A C 1
ATOM 1541 O O . GLN A 1 194 ? -1.482 10.901 -21.900 1.00 90.62 194 GLN A O 1
ATOM 1546 N N . GLN A 1 195 ? -3.581 10.100 -21.893 1.00 89.75 195 GLN A N 1
ATOM 1547 C CA . GLN A 1 195 ? -3.270 8.748 -22.362 1.00 89.75 195 GLN A CA 1
ATOM 1548 C C . GLN A 1 195 ? -2.226 8.038 -21.492 1.00 89.75 195 GLN A C 1
ATOM 1550 O O . GLN A 1 195 ? -1.379 7.283 -21.979 1.00 89.75 195 GLN A O 1
ATOM 1555 N N . PHE A 1 196 ? -2.291 8.246 -20.178 1.00 91.25 196 PHE A N 1
ATOM 1556 C CA . PHE A 1 196 ? -1.473 7.510 -19.222 1.00 91.25 196 PHE A CA 1
ATOM 1557 C C . PHE A 1 196 ? -2.029 6.101 -19.051 1.00 91.25 196 PHE A C 1
ATOM 1559 O O . PHE A 1 196 ? -2.572 5.747 -18.013 1.00 91.25 196 PHE A O 1
ATOM 1566 N N . ASN A 1 197 ? -1.900 5.276 -20.082 1.00 86.25 197 ASN A N 1
ATOM 1567 C CA . ASN A 1 197 ? -2.361 3.897 -20.057 1.00 86.25 197 ASN A CA 1
ATOM 1568 C C . ASN A 1 197 ? -1.309 2.991 -19.403 1.00 86.25 197 ASN A C 1
ATOM 1570 O O . ASN A 1 197 ? -0.106 3.293 -19.404 1.00 86.25 197 ASN A O 1
ATOM 1574 N N . ILE A 1 198 ? -1.784 1.898 -18.812 1.00 85.00 198 ILE A N 1
ATOM 1575 C CA . ILE A 1 198 ? -0.966 0.732 -18.473 1.00 85.00 198 ILE A CA 1
ATOM 1576 C C . ILE A 1 198 ? -1.156 -0.255 -19.621 1.00 85.00 198 ILE A C 1
ATOM 1578 O O . ILE A 1 198 ? -2.288 -0.496 -20.038 1.00 85.00 198 ILE A O 1
ATOM 1582 N N . ASP A 1 199 ? -0.062 -0.777 -20.166 1.00 80.75 199 ASP A N 1
ATOM 1583 C CA . ASP A 1 199 ? -0.138 -1.783 -21.220 1.00 80.75 199 ASP A CA 1
ATOM 1584 C C . ASP A 1 199 ? -0.422 -3.153 -20.599 1.00 80.75 199 ASP A C 1
ATOM 1586 O O . ASP A 1 199 ? 0.442 -3.754 -19.969 1.00 80.75 199 ASP A O 1
ATOM 1590 N N . TYR A 1 200 ? -1.644 -3.649 -20.779 1.00 73.94 200 TYR A N 1
ATOM 1591 C CA . TYR A 1 200 ? -2.065 -4.951 -20.260 1.00 73.94 200 TYR A CA 1
ATOM 1592 C C . TYR A 1 200 ? -1.429 -6.141 -20.993 1.00 73.94 200 TYR A C 1
ATOM 1594 O O . TYR A 1 200 ? -1.507 -7.262 -20.500 1.00 73.94 200 TYR A O 1
ATOM 1602 N N . ASN A 1 201 ? -0.808 -5.915 -22.156 1.00 74.50 201 ASN A N 1
ATOM 1603 C CA . ASN A 1 201 ? -0.066 -6.946 -22.885 1.00 74.50 201 ASN A CA 1
ATOM 1604 C C . ASN A 1 201 ? 1.430 -6.934 -22.546 1.00 74.50 201 ASN A C 1
ATOM 1606 O O . ASN A 1 201 ? 2.182 -7.776 -23.043 1.00 74.50 201 ASN A O 1
ATOM 1610 N N . TYR A 1 202 ? 1.876 -5.983 -21.724 1.00 75.38 202 TYR A N 1
ATOM 1611 C CA . TYR A 1 202 ? 3.254 -5.917 -21.280 1.00 75.38 202 TYR A CA 1
ATOM 1612 C C . TYR A 1 202 ? 3.472 -6.849 -20.087 1.00 75.38 202 TYR A C 1
ATOM 1614 O O . TYR A 1 202 ? 2.934 -6.642 -19.002 1.00 75.38 202 TYR A O 1
ATOM 1622 N N . PHE A 1 203 ? 4.311 -7.864 -20.290 1.00 70.94 203 PHE A N 1
ATOM 1623 C CA . PHE A 1 203 ? 4.731 -8.800 -19.250 1.00 70.94 203 PHE A CA 1
ATOM 1624 C C . PHE A 1 203 ? 6.219 -8.583 -18.952 1.00 70.94 203 PHE A C 1
ATOM 1626 O O . PHE A 1 203 ? 7.071 -9.067 -19.708 1.00 70.94 203 PHE A O 1
ATOM 1633 N N . PRO A 1 204 ? 6.568 -7.830 -17.894 1.00 70.19 204 PRO A N 1
ATOM 1634 C CA . PRO A 1 204 ? 7.961 -7.560 -17.574 1.00 70.19 204 PRO A CA 1
ATOM 1635 C C . PRO A 1 204 ? 8.694 -8.855 -17.199 1.00 70.19 204 PRO A C 1
ATOM 1637 O O . PRO A 1 204 ? 8.398 -9.491 -16.192 1.00 70.19 204 PRO A O 1
ATOM 1640 N N . SER A 1 205 ? 9.690 -9.235 -18.002 1.00 71.81 205 SER A N 1
ATOM 1641 C CA . SER A 1 205 ? 10.610 -10.325 -17.662 1.00 71.81 205 SER A CA 1
ATOM 1642 C C . SER A 1 205 ? 11.704 -9.821 -16.728 1.00 71.81 205 SER A C 1
ATOM 1644 O O . SER A 1 205 ? 12.304 -8.780 -16.990 1.00 71.81 205 SER A O 1
ATOM 1646 N N . ILE A 1 206 ? 12.042 -10.598 -15.699 1.00 70.44 206 ILE A N 1
ATOM 1647 C CA . ILE A 1 206 ? 13.137 -10.284 -14.763 1.00 70.44 206 ILE A CA 1
ATOM 1648 C C . ILE A 1 206 ? 14.467 -10.043 -15.485 1.00 70.44 206 ILE A C 1
ATOM 1650 O O . ILE A 1 206 ? 15.236 -9.168 -15.092 1.00 70.44 206 ILE A O 1
ATOM 1654 N N . LEU A 1 207 ? 14.711 -10.761 -16.586 1.00 69.38 207 LEU A N 1
ATOM 1655 C CA . LEU A 1 207 ? 15.916 -10.587 -17.401 1.00 69.38 207 LEU A CA 1
ATOM 1656 C C . LEU A 1 207 ? 16.011 -9.181 -18.013 1.00 69.38 207 LEU A C 1
ATOM 1658 O O . LEU A 1 207 ? 17.111 -8.666 -18.195 1.00 69.38 207 LEU A O 1
ATOM 1662 N N . ASN A 1 208 ? 14.867 -8.556 -18.300 1.00 71.81 208 ASN A N 1
ATOM 1663 C CA . ASN A 1 208 ? 14.789 -7.257 -18.966 1.00 71.81 208 ASN A CA 1
ATOM 1664 C C . ASN A 1 208 ? 14.655 -6.086 -17.981 1.00 71.81 208 ASN A C 1
ATOM 1666 O O . ASN A 1 208 ? 14.946 -4.951 -18.347 1.00 71.81 208 ASN A O 1
ATOM 1670 N N . THR A 1 209 ? 14.213 -6.336 -16.746 1.00 70.88 209 THR A N 1
ATOM 1671 C CA . THR A 1 209 ? 13.934 -5.283 -15.756 1.00 70.88 209 THR A CA 1
ATOM 1672 C C . THR A 1 209 ? 15.120 -4.935 -14.863 1.00 70.88 209 THR A C 1
ATOM 1674 O O . THR A 1 209 ? 15.134 -3.871 -14.245 1.00 70.88 209 THR A O 1
ATOM 1677 N N . GLY A 1 210 ? 16.113 -5.825 -14.758 1.00 76.38 210 GLY A N 1
ATOM 1678 C CA . GLY A 1 210 ? 17.239 -5.656 -13.834 1.00 76.38 210 GLY A CA 1
ATOM 1679 C C . GLY A 1 210 ? 16.838 -5.749 -12.356 1.00 76.38 210 GLY A C 1
ATOM 1680 O O . GLY A 1 210 ? 17.621 -5.384 -11.478 1.00 76.38 210 GLY A O 1
ATOM 1681 N N . ILE A 1 211 ? 15.623 -6.225 -12.068 1.00 81.06 211 ILE A N 1
ATOM 1682 C CA . ILE A 1 211 ? 15.155 -6.466 -10.706 1.00 81.06 211 ILE A CA 1
ATOM 1683 C C . ILE A 1 211 ? 15.880 -7.686 -10.133 1.00 81.06 211 ILE A C 1
ATOM 1685 O O . ILE A 1 211 ? 16.066 -8.700 -10.803 1.00 81.06 211 ILE A O 1
ATOM 1689 N N . SER A 1 212 ? 16.283 -7.589 -8.866 1.00 82.81 212 SER A N 1
ATOM 1690 C CA . SER A 1 212 ? 16.958 -8.688 -8.176 1.00 82.81 212 SER A CA 1
ATOM 1691 C C . SER A 1 212 ? 15.966 -9.738 -7.685 1.00 82.81 212 SER A C 1
ATOM 1693 O O . SER A 1 212 ? 14.913 -9.411 -7.133 1.00 82.81 212 SER A O 1
ATOM 1695 N N . VAL A 1 213 ? 16.332 -11.006 -7.861 1.00 81.94 213 VAL A N 1
ATOM 1696 C CA . VAL A 1 213 ? 15.600 -12.146 -7.305 1.00 81.94 213 VAL A CA 1
ATOM 1697 C C . VAL A 1 213 ? 15.733 -12.141 -5.783 1.00 81.94 213 VAL A C 1
ATOM 1699 O O . VAL A 1 213 ? 16.791 -11.835 -5.218 1.00 81.94 213 VAL A O 1
ATOM 1702 N N . ASP A 1 214 ? 14.637 -12.465 -5.111 1.00 80.88 214 ASP A N 1
ATOM 1703 C CA . ASP A 1 214 ? 14.636 -12.701 -3.675 1.00 80.88 214 ASP A CA 1
ATOM 1704 C C . ASP A 1 214 ? 14.988 -14.170 -3.394 1.00 80.88 214 ASP A C 1
ATOM 1706 O O . ASP A 1 214 ? 14.131 -15.054 -3.388 1.00 80.88 214 ASP A O 1
ATOM 1710 N N . GLU A 1 215 ? 16.284 -14.424 -3.208 1.00 79.44 215 GLU A N 1
ATOM 1711 C CA . GLU A 1 215 ? 16.843 -15.754 -2.927 1.00 79.44 215 GLU A CA 1
ATOM 1712 C C . GLU A 1 215 ? 16.329 -16.362 -1.617 1.00 79.44 215 GLU A C 1
ATOM 1714 O O . GLU A 1 215 ? 16.240 -17.587 -1.513 1.00 79.44 215 GLU A O 1
ATOM 1719 N N . ASP A 1 216 ? 15.976 -15.531 -0.633 1.00 74.56 216 ASP A N 1
ATOM 1720 C CA . ASP A 1 216 ? 15.449 -15.992 0.651 1.00 74.56 216 ASP A CA 1
ATOM 1721 C C . ASP A 1 216 ? 14.006 -16.481 0.462 1.00 74.56 216 ASP A C 1
ATOM 1723 O O . ASP A 1 216 ? 13.655 -17.590 0.875 1.00 74.56 216 ASP A O 1
ATOM 1727 N N . SER A 1 217 ? 13.192 -15.705 -0.265 1.00 74.31 217 SER A N 1
ATOM 1728 C CA . SER A 1 217 ? 11.823 -16.089 -0.636 1.00 74.31 217 SER A CA 1
ATOM 1729 C C . SER A 1 217 ? 11.776 -17.303 -1.574 1.00 74.31 217 SER A C 1
ATOM 1731 O O . SER A 1 217 ? 10.857 -18.120 -1.495 1.00 74.31 217 SER A O 1
ATOM 1733 N N . LEU A 1 218 ? 12.775 -17.467 -2.445 1.00 70.94 218 LEU A N 1
ATOM 1734 C CA . LEU A 1 218 ? 12.861 -18.611 -3.356 1.00 70.94 218 LEU A CA 1
ATOM 1735 C C . LEU A 1 218 ? 13.009 -19.943 -2.599 1.00 70.94 218 LEU A C 1
ATOM 1737 O O . LEU A 1 218 ? 12.481 -2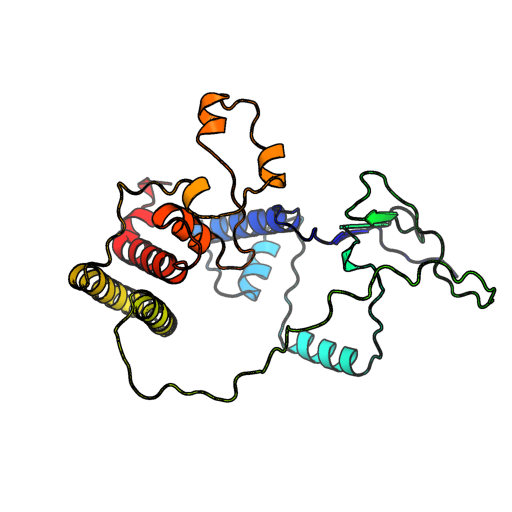0.966 -3.029 1.00 70.94 218 LEU A O 1
ATOM 1741 N N . GLN A 1 219 ? 13.684 -19.939 -1.445 1.00 68.69 219 GLN A N 1
ATOM 1742 C CA . GLN A 1 219 ? 13.910 -21.144 -0.633 1.00 68.69 219 GLN A CA 1
ATOM 1743 C C . GLN A 1 219 ? 12.666 -21.619 0.129 1.00 68.69 219 GLN A C 1
ATOM 1745 O O . GLN A 1 219 ? 12.603 -22.781 0.539 1.00 68.69 219 GLN A O 1
ATOM 1750 N N . ILE A 1 220 ? 11.688 -20.733 0.328 1.00 70.12 220 ILE A N 1
ATOM 1751 C CA . ILE A 1 220 ? 10.443 -21.002 1.064 1.00 70.12 220 ILE A CA 1
ATOM 1752 C C . ILE A 1 220 ? 9.235 -21.194 0.140 1.00 70.12 220 ILE A C 1
ATOM 1754 O O . ILE A 1 220 ? 8.114 -21.341 0.628 1.00 70.12 220 ILE A O 1
ATOM 1758 N N . PHE A 1 221 ? 9.448 -21.204 -1.180 1.00 63.56 221 PHE A N 1
ATOM 1759 C CA . PHE A 1 221 ? 8.375 -21.387 -2.151 1.00 63.56 221 PHE A CA 1
ATOM 1760 C C . PHE A 1 221 ? 7.705 -22.769 -1.978 1.00 63.56 221 PHE A C 1
ATOM 1762 O O . PHE A 1 221 ? 8.409 -23.759 -1.729 1.00 63.56 221 PHE A O 1
ATOM 1769 N N . PRO A 1 222 ? 6.364 -22.868 -2.075 1.00 66.81 222 PRO A N 1
ATOM 1770 C CA . PRO A 1 222 ? 5.652 -24.119 -1.829 1.00 66.81 222 PRO A CA 1
ATOM 1771 C C . PRO A 1 222 ? 6.126 -25.249 -2.758 1.00 66.81 222 PRO A C 1
ATOM 1773 O O . PRO A 1 222 ? 6.244 -25.074 -3.970 1.00 66.81 222 PRO A O 1
ATOM 1776 N N . ARG A 1 223 ? 6.430 -26.419 -2.178 1.00 64.38 223 ARG A N 1
ATOM 1777 C CA . ARG A 1 223 ? 6.985 -27.586 -2.903 1.00 64.38 223 ARG A CA 1
ATOM 1778 C C . ARG A 1 223 ? 5.946 -28.347 -3.732 1.00 64.38 223 ARG A C 1
ATOM 1780 O O . ARG A 1 223 ? 6.307 -29.257 -4.470 1.00 64.38 223 ARG A O 1
ATOM 1787 N N . ASP A 1 224 ? 4.677 -28.023 -3.542 1.00 72.38 224 ASP A N 1
ATOM 1788 C CA . ASP A 1 224 ? 3.501 -28.588 -4.200 1.00 72.38 224 ASP A CA 1
ATOM 1789 C C . ASP A 1 224 ? 3.137 -27.874 -5.512 1.00 72.38 224 ASP A C 1
ATOM 1791 O O . ASP A 1 224 ? 2.293 -28.368 -6.257 1.00 72.38 224 ASP A O 1
ATOM 1795 N N . ILE A 1 225 ? 3.807 -26.764 -5.836 1.00 66.56 225 ILE A N 1
ATOM 1796 C CA . ILE A 1 225 ? 3.687 -26.082 -7.129 1.00 66.56 225 ILE A CA 1
ATOM 1797 C C . ILE A 1 225 ? 4.525 -26.830 -8.173 1.00 66.56 225 ILE A C 1
ATOM 1799 O O . ILE A 1 225 ? 5.644 -27.277 -7.898 1.00 66.56 225 ILE A O 1
ATOM 1803 N N . SER A 1 226 ? 3.996 -26.993 -9.388 1.00 68.00 226 SER A N 1
ATOM 1804 C CA . SER A 1 226 ? 4.703 -27.734 -10.433 1.00 68.00 226 SER A CA 1
ATOM 1805 C C . SER A 1 226 ? 6.010 -27.033 -10.832 1.00 68.00 226 SER A C 1
ATOM 1807 O O . SER A 1 226 ? 6.102 -25.807 -10.853 1.00 68.00 226 SER A O 1
ATOM 1809 N N . GLN A 1 227 ? 7.038 -27.800 -11.223 1.00 59.16 227 GLN A N 1
ATOM 1810 C CA . GLN A 1 227 ? 8.312 -27.233 -11.706 1.00 59.16 227 GLN A CA 1
ATOM 1811 C C . GLN A 1 227 ? 8.139 -26.274 -12.894 1.00 59.16 227 GLN A C 1
ATOM 1813 O O . GLN A 1 227 ? 8.972 -25.399 -13.097 1.00 59.16 227 GLN A O 1
ATOM 1818 N N . LYS A 1 228 ? 7.061 -26.425 -13.670 1.00 63.38 228 LYS A N 1
ATOM 1819 C CA . LYS A 1 228 ? 6.736 -25.533 -14.782 1.00 63.38 228 LYS A CA 1
ATOM 1820 C C . LYS A 1 228 ? 6.235 -24.171 -14.287 1.00 63.38 228 LYS A C 1
ATOM 1822 O O . LYS A 1 228 ? 6.719 -23.154 -14.759 1.00 63.38 228 LYS A O 1
ATOM 1827 N N . GLU A 1 229 ? 5.342 -24.151 -13.301 1.00 61.53 229 GLU A N 1
ATOM 1828 C CA . GLU A 1 229 ? 4.851 -22.912 -12.674 1.00 61.53 229 GLU A CA 1
ATOM 1829 C C . GLU A 1 229 ? 5.953 -22.201 -11.871 1.00 61.53 229 GLU A C 1
ATOM 1831 O O . GLU A 1 229 ? 6.031 -20.975 -11.866 1.00 61.53 229 GLU A O 1
ATOM 1836 N N . LEU A 1 230 ? 6.866 -22.963 -11.261 1.00 57.38 230 LEU A N 1
ATOM 1837 C CA . LEU A 1 230 ? 8.058 -22.442 -10.578 1.00 57.38 230 LEU A CA 1
ATOM 1838 C C . LEU A 1 230 ? 9.039 -21.717 -11.516 1.00 57.38 230 LEU A C 1
ATOM 1840 O O . LEU A 1 230 ? 9.759 -20.830 -11.070 1.00 57.38 230 LEU A O 1
ATOM 1844 N N . LEU A 1 231 ? 9.094 -22.087 -12.800 1.00 55.06 231 LEU A N 1
ATOM 1845 C CA . LEU A 1 231 ? 9.929 -21.397 -13.793 1.00 55.06 231 LEU A CA 1
ATOM 1846 C C . LEU A 1 231 ? 9.286 -20.095 -14.297 1.00 55.06 231 LEU A C 1
ATOM 1848 O O . LEU A 1 231 ? 9.991 -19.228 -14.809 1.00 55.06 231 LEU A O 1
ATOM 1852 N N . GLU A 1 232 ? 7.967 -19.957 -14.153 1.00 64.56 232 GLU A N 1
ATOM 1853 C CA . GLU A 1 232 ? 7.194 -18.790 -14.596 1.00 64.56 232 GLU A CA 1
ATOM 1854 C C . GLU A 1 232 ? 6.989 -17.761 -13.469 1.00 64.56 232 GLU A C 1
ATOM 1856 O O . GLU A 1 232 ? 6.818 -16.571 -13.734 1.00 64.56 232 GLU A O 1
ATOM 1861 N N . LEU A 1 233 ? 7.057 -18.191 -12.205 1.00 70.50 233 LEU A N 1
ATOM 1862 C CA . LEU A 1 233 ? 6.900 -17.345 -11.024 1.00 70.50 233 LEU A CA 1
ATOM 1863 C C . LEU A 1 233 ? 8.232 -17.206 -10.295 1.00 70.50 233 LEU A C 1
ATOM 1865 O O . LEU A 1 233 ? 8.745 -18.155 -9.713 1.00 70.50 233 LEU A O 1
ATOM 1869 N N . THR A 1 234 ? 8.795 -16.001 -10.291 1.00 74.12 234 THR A N 1
ATOM 1870 C CA . THR A 1 234 ? 10.059 -15.731 -9.602 1.00 74.12 234 THR A CA 1
ATOM 1871 C C . THR A 1 234 ? 9.862 -14.620 -8.572 1.00 74.12 234 THR A C 1
ATOM 1873 O O . THR A 1 234 ? 9.442 -13.519 -8.938 1.00 74.12 234 THR A O 1
ATOM 1876 N N . PRO A 1 235 ? 10.158 -14.874 -7.286 1.00 79.44 235 PRO A N 1
ATOM 1877 C CA . PRO A 1 235 ? 10.084 -13.849 -6.260 1.00 79.44 235 PRO A CA 1
ATOM 1878 C C . PRO A 1 235 ? 11.175 -12.799 -6.482 1.00 79.44 235 PRO A C 1
ATOM 1880 O O . PRO A 1 235 ? 12.320 -13.113 -6.812 1.00 79.44 235 PRO A O 1
ATOM 1883 N N . VAL A 1 236 ? 10.824 -11.533 -6.282 1.00 80.88 236 VAL A N 1
ATOM 1884 C CA . VAL A 1 236 ? 11.711 -10.393 -6.523 1.00 80.88 236 VAL A CA 1
ATOM 1885 C C . VAL A 1 236 ? 11.827 -9.502 -5.296 1.00 80.88 236 VAL A C 1
ATOM 1887 O O . VAL A 1 236 ? 10.878 -9.362 -4.525 1.00 80.88 236 VAL A O 1
ATOM 1890 N N . ARG A 1 237 ? 12.984 -8.856 -5.126 1.00 80.50 237 ARG A N 1
ATOM 1891 C CA . ARG A 1 237 ? 13.212 -7.922 -4.021 1.00 80.50 237 ARG A CA 1
ATOM 1892 C C . ARG A 1 237 ? 12.502 -6.598 -4.278 1.00 80.50 237 ARG A C 1
ATOM 1894 O O . ARG A 1 237 ? 12.760 -5.915 -5.271 1.00 80.50 237 ARG A O 1
ATOM 1901 N N . ILE A 1 238 ? 11.676 -6.204 -3.316 1.00 82.50 238 ILE A N 1
ATOM 1902 C CA . ILE A 1 238 ? 10.939 -4.939 -3.299 1.00 82.50 238 ILE A CA 1
ATOM 1903 C C . ILE A 1 238 ? 11.405 -4.072 -2.124 1.00 82.50 238 ILE A C 1
ATOM 1905 O O . ILE A 1 238 ? 11.785 -4.584 -1.068 1.00 82.50 238 ILE A O 1
ATOM 1909 N N . GLY A 1 239 ? 11.387 -2.751 -2.319 1.00 80.38 239 GLY A N 1
ATOM 1910 C CA . GLY A 1 239 ? 11.686 -1.752 -1.302 1.00 80.38 239 GLY A CA 1
ATOM 1911 C C . GLY A 1 239 ? 10.883 -1.972 -0.021 1.00 80.38 239 GLY A C 1
ATOM 1912 O O . GLY A 1 239 ? 9.698 -2.307 -0.037 1.00 80.38 239 GLY A O 1
ATOM 1913 N N . ALA A 1 240 ? 11.571 -1.811 1.105 1.00 75.06 240 ALA A N 1
ATOM 1914 C CA . ALA A 1 240 ? 11.140 -2.286 2.408 1.00 75.06 240 ALA A CA 1
ATOM 1915 C C . ALA A 1 240 ? 10.515 -1.228 3.311 1.00 75.06 240 ALA A C 1
ATOM 1917 O O . ALA A 1 240 ? 10.881 -1.107 4.477 1.00 75.06 240 ALA A O 1
ATOM 1918 N N . ASP A 1 241 ? 9.573 -0.464 2.774 1.00 82.75 241 ASP A N 1
ATOM 1919 C CA . ASP A 1 241 ? 8.927 0.639 3.477 1.00 82.75 241 ASP A CA 1
ATOM 1920 C C . ASP A 1 241 ? 7.389 0.554 3.367 1.00 82.75 241 ASP A C 1
ATOM 1922 O O . ASP A 1 241 ? 6.825 -0.426 2.872 1.00 82.75 241 ASP A O 1
ATOM 1926 N N . GLY A 1 242 ? 6.688 1.592 3.833 1.00 77.56 242 GLY A N 1
ATOM 1927 C CA . GLY A 1 242 ? 5.226 1.693 3.740 1.00 77.56 242 GLY A CA 1
ATOM 1928 C C . GLY A 1 242 ? 4.662 1.788 2.310 1.00 77.56 242 GLY A C 1
ATOM 1929 O O . GLY A 1 242 ? 3.445 1.856 2.141 1.00 77.56 242 GLY A O 1
ATOM 1930 N N . ASN A 1 243 ? 5.508 1.800 1.277 1.00 83.38 243 ASN A N 1
ATOM 1931 C CA . ASN A 1 243 ? 5.139 1.810 -0.137 1.00 83.38 243 ASN A CA 1
ATOM 1932 C C . ASN A 1 243 ? 5.334 0.438 -0.812 1.00 83.38 243 ASN A C 1
ATOM 1934 O O . ASN A 1 243 ? 5.148 0.343 -2.023 1.00 83.38 243 ASN A O 1
ATOM 1938 N N . CYS A 1 244 ? 5.652 -0.631 -0.074 1.00 85.25 244 CYS A N 1
ATOM 1939 C CA . CYS A 1 244 ? 5.909 -1.960 -0.646 1.00 85.25 244 CYS A CA 1
ATOM 1940 C C . CYS A 1 244 ? 4.778 -2.497 -1.547 1.00 85.25 244 CYS A C 1
ATOM 1942 O O . CYS A 1 244 ? 5.049 -3.113 -2.580 1.00 85.25 244 CYS A O 1
ATOM 1944 N N . LEU A 1 245 ? 3.510 -2.227 -1.212 1.00 85.19 245 LEU A N 1
ATOM 1945 C CA . LEU A 1 245 ? 2.359 -2.621 -2.031 1.00 85.19 245 LEU A CA 1
ATOM 1946 C C . LEU A 1 245 ? 2.300 -1.829 -3.357 1.00 85.19 245 LEU A C 1
ATOM 1948 O O . LEU A 1 245 ? 2.286 -2.461 -4.415 1.00 85.19 245 LEU A O 1
ATOM 1952 N N . PRO A 1 246 ? 2.355 -0.483 -3.352 1.00 90.75 246 PRO A N 1
ATOM 1953 C CA . PRO A 1 246 ? 2.537 0.289 -4.580 1.00 90.75 246 PRO A CA 1
ATOM 1954 C C . PRO A 1 246 ? 3.780 -0.085 -5.402 1.00 90.75 246 PRO A C 1
ATOM 1956 O O . PRO A 1 246 ? 3.686 -0.172 -6.624 1.00 90.75 246 PRO A O 1
ATOM 1959 N N . TYR A 1 247 ? 4.925 -0.365 -4.766 1.00 88.19 247 TYR A N 1
ATOM 1960 C CA . TYR A 1 247 ? 6.122 -0.844 -5.468 1.00 88.19 247 TYR A CA 1
ATOM 1961 C C . TYR A 1 247 ? 5.871 -2.176 -6.170 1.00 88.19 247 TYR A C 1
ATOM 1963 O O . TYR A 1 247 ? 6.272 -2.347 -7.317 1.00 88.19 247 TYR A O 1
ATOM 1971 N N . THR A 1 248 ? 5.175 -3.099 -5.507 1.00 86.81 248 THR A N 1
ATOM 1972 C CA . THR A 1 248 ? 4.807 -4.393 -6.088 1.00 86.81 248 THR A CA 1
ATOM 1973 C C . THR A 1 248 ? 3.930 -4.194 -7.320 1.00 86.81 248 THR A C 1
ATOM 1975 O O . THR A 1 248 ? 4.258 -4.700 -8.390 1.00 86.81 248 THR A O 1
ATOM 1978 N N . GLY A 1 249 ? 2.865 -3.392 -7.214 1.00 85.31 249 GLY A N 1
ATOM 1979 C CA . GLY A 1 249 ? 2.014 -3.075 -8.364 1.00 85.31 249 GLY A CA 1
ATOM 1980 C C . GLY A 1 249 ? 2.779 -2.384 -9.498 1.00 85.31 249 GLY A C 1
ATOM 1981 O O . GLY A 1 249 ? 2.522 -2.661 -10.666 1.00 85.31 249 GLY A O 1
ATOM 1982 N N . SER A 1 250 ? 3.770 -1.549 -9.170 1.00 89.00 250 SER A N 1
ATOM 1983 C CA . SER A 1 250 ? 4.615 -0.873 -10.161 1.00 89.00 250 SER A CA 1
ATOM 1984 C C . SER A 1 250 ? 5.489 -1.879 -10.905 1.00 89.00 250 SER A C 1
ATOM 1986 O O . SER A 1 250 ? 5.597 -1.821 -12.127 1.00 89.00 250 SER A O 1
ATOM 1988 N N . VAL A 1 251 ? 6.056 -2.853 -10.191 1.00 85.94 251 VAL A N 1
ATOM 1989 C CA . VAL A 1 251 ? 6.840 -3.928 -10.804 1.00 85.94 251 VAL A CA 1
ATOM 1990 C C . VAL A 1 251 ? 5.974 -4.787 -11.715 1.00 85.94 251 VAL A C 1
ATOM 1992 O O . VAL A 1 251 ? 6.398 -5.079 -12.828 1.00 85.94 251 VAL A O 1
ATOM 1995 N N . PHE A 1 252 ? 4.753 -5.126 -11.303 1.00 82.94 252 PHE A N 1
ATOM 1996 C CA . PHE A 1 252 ? 3.825 -5.869 -12.158 1.00 82.94 252 PHE A CA 1
ATOM 1997 C C . PHE A 1 252 ? 3.439 -5.094 -13.422 1.00 82.94 252 PHE A C 1
ATOM 1999 O O . PHE A 1 252 ? 3.436 -5.663 -14.507 1.00 82.94 252 PHE A O 1
ATOM 2006 N N . ALA A 1 253 ? 3.134 -3.802 -13.295 1.00 83.75 253 ALA A N 1
ATOM 2007 C CA . ALA A 1 253 ? 2.636 -2.993 -14.405 1.00 83.75 253 ALA A CA 1
ATOM 2008 C C . ALA A 1 253 ? 3.740 -2.472 -15.342 1.00 83.75 253 ALA A C 1
ATOM 2010 O O . ALA A 1 253 ? 3.492 -2.245 -16.525 1.00 83.75 253 ALA A O 1
ATOM 2011 N N . PHE A 1 254 ? 4.943 -2.228 -14.820 1.00 85.50 254 PHE A N 1
ATOM 2012 C CA . PHE A 1 254 ? 5.995 -1.487 -15.526 1.00 85.50 254 PHE A CA 1
ATOM 2013 C C . PHE A 1 254 ? 7.365 -2.163 -15.477 1.00 85.50 254 PHE A C 1
ATOM 2015 O O . PHE A 1 254 ? 8.257 -1.794 -16.237 1.00 85.50 254 PHE A O 1
ATOM 2022 N N . GLY A 1 255 ? 7.542 -3.179 -14.632 1.00 83.31 255 GLY A N 1
ATOM 2023 C CA . GLY A 1 255 ? 8.822 -3.856 -14.471 1.00 83.31 255 GLY A CA 1
ATOM 2024 C C . GLY A 1 255 ? 9.837 -3.081 -13.633 1.00 83.31 255 GLY A C 1
ATOM 2025 O O . GLY A 1 255 ? 11.009 -3.427 -13.647 1.00 83.31 255 GLY A O 1
ATOM 2026 N N . ASP A 1 256 ? 9.432 -2.049 -12.896 1.00 86.94 256 ASP A N 1
ATOM 2027 C CA . ASP A 1 256 ? 10.293 -1.346 -11.944 1.00 86.94 256 ASP A CA 1
ATOM 2028 C C . ASP A 1 256 ? 9.474 -0.753 -10.786 1.00 86.94 256 ASP A C 1
ATOM 2030 O O . ASP A 1 256 ? 8.247 -0.764 -10.809 1.00 86.94 256 ASP A O 1
ATOM 2034 N N . GLN A 1 257 ? 10.143 -0.252 -9.746 1.00 89.94 257 GLN A N 1
ATOM 2035 C CA . GLN A 1 257 ? 9.488 0.325 -8.561 1.00 89.94 257 GLN A CA 1
ATOM 2036 C C . GLN A 1 257 ? 9.245 1.844 -8.666 1.00 89.94 257 GLN A C 1
ATOM 2038 O O . GLN A 1 257 ? 8.710 2.440 -7.736 1.00 89.94 257 GLN A O 1
ATOM 2043 N N . LYS A 1 258 ? 9.650 2.495 -9.765 1.00 90.56 258 LYS A N 1
ATOM 2044 C CA . LYS A 1 258 ? 9.718 3.963 -9.891 1.00 90.56 258 LYS A CA 1
ATOM 2045 C C . LYS A 1 258 ? 8.353 4.627 -10.051 1.00 90.56 258 LYS A C 1
ATOM 2047 O O . LYS A 1 258 ? 8.272 5.847 -9.989 1.00 90.56 258 LYS A O 1
ATOM 2052 N N . ARG A 1 259 ? 7.297 3.849 -10.298 1.00 91.38 259 ARG A N 1
ATOM 2053 C CA . ARG A 1 259 ? 5.929 4.340 -10.525 1.00 91.38 259 ARG A CA 1
ATOM 2054 C C . ARG A 1 259 ? 4.988 3.976 -9.379 1.00 91.38 259 ARG A C 1
ATOM 2056 O O . ARG A 1 259 ? 3.780 3.837 -9.570 1.00 91.38 259 ARG A O 1
ATOM 2063 N N . ALA A 1 260 ? 5.534 3.843 -8.174 1.00 92.06 260 ALA A N 1
ATOM 2064 C CA . ALA A 1 260 ? 4.780 3.575 -6.954 1.00 92.06 260 ALA A CA 1
ATOM 2065 C C . ALA A 1 260 ? 3.663 4.606 -6.735 1.00 92.06 260 ALA A C 1
ATOM 2067 O O . ALA A 1 260 ? 2.541 4.265 -6.365 1.00 92.06 260 ALA A O 1
ATOM 2068 N N . GLU A 1 261 ? 3.959 5.875 -7.001 1.00 94.81 261 GLU A N 1
ATOM 2069 C CA . GLU A 1 261 ? 3.032 6.986 -6.846 1.00 94.81 261 GLU A CA 1
ATOM 2070 C C . GLU A 1 261 ? 1.836 6.846 -7.785 1.00 94.81 261 GLU A C 1
ATOM 2072 O O . GLU A 1 261 ? 0.694 7.011 -7.357 1.00 94.81 261 GLU A O 1
ATOM 2077 N N . GLU A 1 262 ? 2.084 6.478 -9.044 1.00 95.25 262 GLU A N 1
ATOM 2078 C CA . GLU A 1 262 ? 1.028 6.221 -10.020 1.00 95.25 262 GLU A CA 1
ATOM 2079 C C . GLU A 1 262 ? 0.109 5.089 -9.560 1.00 95.25 262 GLU A C 1
ATOM 2081 O O . GLU A 1 262 ? -1.115 5.237 -9.563 1.00 95.25 262 GLU A O 1
ATOM 2086 N N . ILE A 1 263 ? 0.692 3.973 -9.125 1.00 94.56 263 ILE A N 1
ATOM 2087 C CA . ILE A 1 263 ? -0.076 2.829 -8.634 1.00 94.56 263 ILE A CA 1
ATOM 2088 C C . ILE A 1 263 ? -0.917 3.225 -7.425 1.00 94.56 263 ILE A C 1
ATOM 2090 O O . ILE A 1 263 ? -2.101 2.901 -7.372 1.00 94.56 263 ILE A O 1
ATOM 2094 N N . ARG A 1 264 ? -0.357 3.997 -6.488 1.00 95.06 264 ARG A N 1
ATOM 2095 C CA . ARG A 1 264 ? -1.102 4.493 -5.327 1.00 95.06 264 ARG A CA 1
ATOM 2096 C C . ARG A 1 264 ? -2.282 5.374 -5.733 1.00 95.06 264 ARG A C 1
ATOM 2098 O O . ARG A 1 264 ? -3.371 5.185 -5.201 1.00 95.06 264 ARG A O 1
ATOM 2105 N N . VAL A 1 265 ? -2.095 6.309 -6.667 1.00 95.81 265 VAL A N 1
ATOM 2106 C CA . VAL A 1 265 ? -3.198 7.145 -7.175 1.00 95.81 265 VAL A CA 1
ATOM 2107 C C . VAL A 1 265 ? -4.295 6.275 -7.776 1.00 95.81 265 VAL A C 1
ATOM 2109 O O . VAL A 1 265 ? -5.465 6.469 -7.455 1.00 95.81 265 VAL A O 1
ATOM 2112 N N . ARG A 1 266 ? -3.934 5.286 -8.599 1.00 94.44 266 ARG A N 1
ATOM 2113 C CA . ARG A 1 266 ? -4.904 4.370 -9.215 1.00 94.44 266 ARG A CA 1
ATOM 2114 C C . ARG A 1 266 ? -5.668 3.547 -8.187 1.00 94.44 266 ARG A C 1
ATOM 2116 O O . ARG A 1 266 ? -6.879 3.436 -8.311 1.00 94.44 266 ARG A O 1
ATOM 2123 N N . MET A 1 267 ? -4.997 3.041 -7.152 1.00 92.25 267 MET A N 1
ATOM 2124 C CA . MET A 1 267 ? -5.661 2.338 -6.049 1.00 92.25 267 MET A CA 1
ATOM 2125 C C . MET A 1 267 ? -6.682 3.232 -5.335 1.00 92.25 267 MET A C 1
ATOM 2127 O O . MET A 1 267 ? -7.783 2.781 -5.036 1.00 92.25 267 MET A O 1
ATOM 2131 N N . ILE A 1 268 ? -6.336 4.501 -5.084 1.00 92.81 268 ILE A N 1
ATOM 2132 C CA . ILE A 1 268 ? -7.253 5.460 -4.451 1.00 92.81 268 ILE A CA 1
ATOM 2133 C C . ILE A 1 268 ? -8.456 5.731 -5.361 1.00 92.81 268 ILE A C 1
ATOM 2135 O O . ILE A 1 268 ? -9.586 5.733 -4.879 1.00 92.81 268 ILE A O 1
ATOM 2139 N N . ILE A 1 269 ? -8.233 5.938 -6.665 1.00 93.50 269 ILE A N 1
ATOM 2140 C CA . ILE A 1 269 ? -9.309 6.126 -7.651 1.00 93.50 269 ILE A CA 1
ATOM 2141 C C . ILE A 1 269 ? -10.243 4.915 -7.653 1.00 93.50 269 ILE A C 1
ATOM 2143 O O . ILE A 1 269 ? -11.445 5.100 -7.485 1.00 93.50 269 ILE A O 1
ATOM 2147 N N . GLU A 1 270 ? -9.695 3.705 -7.773 1.00 91.25 270 GLU A N 1
ATOM 2148 C CA . GLU A 1 270 ? -10.453 2.451 -7.801 1.00 91.25 270 GLU A CA 1
ATOM 2149 C C . GLU A 1 270 ? -11.358 2.322 -6.569 1.00 91.25 270 GLU A C 1
ATOM 2151 O O . GLU A 1 270 ? -12.578 2.228 -6.681 1.00 91.25 270 GLU A O 1
ATOM 2156 N N . GLN A 1 271 ? -10.771 2.421 -5.373 1.00 88.06 271 GLN A N 1
ATOM 2157 C CA . GLN A 1 271 ? -11.503 2.280 -4.112 1.00 88.06 271 GLN A CA 1
ATOM 2158 C C . GLN A 1 271 ? -12.541 3.385 -3.898 1.00 88.06 271 GLN A C 1
ATOM 2160 O O . GLN A 1 271 ? -13.557 3.166 -3.246 1.00 88.06 271 GLN A O 1
ATOM 2165 N N . THR A 1 272 ? -12.292 4.585 -4.425 1.00 89.12 272 THR A N 1
ATOM 2166 C CA . THR A 1 272 ? -13.183 5.734 -4.235 1.00 89.12 272 THR A CA 1
ATOM 2167 C C . THR A 1 272 ? -14.363 5.714 -5.202 1.00 89.12 272 THR A C 1
ATOM 2169 O O . THR A 1 272 ? -15.480 6.068 -4.813 1.00 89.12 272 THR A O 1
ATOM 2172 N N . ILE A 1 273 ? -14.116 5.355 -6.463 1.00 89.81 273 ILE A N 1
ATOM 2173 C CA . ILE A 1 273 ? -15.123 5.362 -7.530 1.00 89.81 273 ILE A CA 1
ATOM 2174 C C . ILE A 1 273 ? -15.985 4.106 -7.456 1.00 89.81 273 ILE A C 1
ATOM 2176 O O . ILE A 1 273 ? -17.205 4.214 -7.525 1.00 89.81 273 ILE A O 1
ATOM 2180 N N . PHE A 1 274 ? -15.373 2.945 -7.224 1.00 85.75 274 PHE A N 1
ATOM 2181 C CA . PHE A 1 274 ? -16.066 1.660 -7.122 1.00 85.75 274 PHE A CA 1
ATOM 2182 C C . PHE A 1 274 ? -16.333 1.250 -5.673 1.00 85.75 274 PHE A C 1
ATOM 2184 O O . PHE A 1 274 ? -16.490 0.069 -5.378 1.00 85.75 274 PHE A O 1
ATOM 2191 N N . LYS A 1 275 ? -16.401 2.221 -4.753 1.00 84.06 275 LYS A N 1
ATOM 2192 C CA . LYS A 1 275 ? -16.605 1.979 -3.316 1.00 84.06 275 LYS A CA 1
ATOM 2193 C C . LYS A 1 275 ? -17.787 1.044 -3.041 1.00 84.06 275 LYS A C 1
ATOM 2195 O O . LYS A 1 275 ? -17.707 0.214 -2.146 1.00 84.06 275 LYS A O 1
ATOM 2200 N N . ASP A 1 276 ? -18.860 1.170 -3.825 1.00 83.88 276 ASP A N 1
ATOM 2201 C CA . ASP A 1 276 ? -20.094 0.422 -3.610 1.00 83.88 276 ASP A CA 1
ATOM 2202 C C . ASP A 1 276 ? -19.862 -1.076 -3.854 1.00 83.88 276 ASP A C 1
ATOM 2204 O O . ASP A 1 276 ? -20.418 -1.884 -3.130 1.00 83.88 276 ASP A O 1
ATOM 2208 N N . CYS A 1 277 ? -18.952 -1.456 -4.760 1.00 80.50 277 CYS A N 1
ATOM 2209 C CA . CYS A 1 277 ? -18.559 -2.853 -4.979 1.00 80.50 277 CYS A CA 1
ATOM 2210 C C . CYS A 1 277 ? -17.746 -3.448 -3.818 1.00 80.50 277 CYS A C 1
ATOM 2212 O O . CYS A 1 277 ? -17.730 -4.660 -3.644 1.00 80.50 277 CYS A O 1
ATOM 2214 N N . TYR A 1 278 ? -17.040 -2.615 -3.049 1.00 74.06 278 TYR A N 1
ATOM 2215 C CA . TYR A 1 278 ? -16.212 -3.057 -1.918 1.00 74.06 278 TYR A CA 1
ATOM 2216 C C . TYR A 1 278 ? -16.942 -3.004 -0.574 1.00 74.06 278 TYR A C 1
ATOM 2218 O O . TYR A 1 278 ? -16.497 -3.622 0.390 1.00 74.06 278 TYR A O 1
ATOM 2226 N N . LEU A 1 279 ? -18.015 -2.218 -0.496 1.00 73.94 279 LEU A N 1
ATOM 2227 C CA . LEU A 1 279 ? -18.850 -2.058 0.693 1.00 73.94 279 LEU A CA 1
ATOM 2228 C C . LEU A 1 279 ? -20.157 -2.853 0.598 1.00 73.94 279 LEU A C 1
ATOM 2230 O O . LEU A 1 279 ? -20.934 -2.848 1.553 1.00 73.94 279 LEU A O 1
ATOM 2234 N N . ASP A 1 280 ? -20.391 -3.516 -0.534 1.00 72.12 280 ASP A N 1
ATOM 2235 C CA . ASP A 1 280 ? -21.495 -4.446 -0.708 1.00 72.12 280 ASP A CA 1
ATOM 2236 C C . ASP A 1 280 ? -21.331 -5.632 0.250 1.00 72.12 280 ASP A C 1
ATOM 2238 O O . ASP A 1 280 ? -20.341 -6.368 0.204 1.00 72.12 280 ASP A O 1
ATOM 2242 N N . GLN A 1 281 ? -22.304 -5.795 1.145 1.00 63.06 281 GLN A N 1
ATOM 2243 C CA . GLN A 1 281 ? -22.308 -6.880 2.121 1.00 63.06 281 GLN A CA 1
ATOM 2244 C C . GLN A 1 281 ? -22.694 -8.224 1.504 1.00 63.06 281 GLN A C 1
ATOM 2246 O O . GLN A 1 281 ? -22.464 -9.246 2.138 1.00 63.06 281 GLN A O 1
ATOM 2251 N N . ASP A 1 282 ? -23.216 -8.246 0.276 1.00 62.84 282 ASP A N 1
ATOM 2252 C CA . ASP A 1 282 ? -23.580 -9.492 -0.402 1.00 62.84 282 ASP A CA 1
ATOM 2253 C C . ASP A 1 282 ? -22.346 -10.273 -0.908 1.00 62.84 282 ASP A C 1
ATOM 2255 O O . ASP A 1 282 ? -22.465 -11.430 -1.316 1.00 62.84 282 ASP A O 1
ATOM 2259 N N . TYR A 1 283 ? -21.153 -9.662 -0.874 1.00 49.72 283 TYR A N 1
ATOM 2260 C CA . TYR A 1 283 ? -19.882 -10.259 -1.310 1.00 49.72 283 TYR A CA 1
ATOM 2261 C C . TYR A 1 283 ? -18.979 -10.763 -0.164 1.00 49.72 283 TYR A C 1
ATOM 2263 O O . TYR A 1 283 ? -17.902 -11.303 -0.443 1.00 49.72 283 TYR A O 1
ATOM 2271 N N . LEU A 1 284 ? -19.390 -10.590 1.100 1.00 42.41 284 LEU A N 1
ATOM 2272 C CA . LEU A 1 284 ? -18.658 -10.991 2.315 1.00 42.41 284 LEU A CA 1
ATOM 2273 C C . LEU A 1 284 ? -19.364 -12.135 3.054 1.00 42.41 284 LEU A C 1
ATOM 2275 O O . LEU A 1 284 ? -18.632 -13.003 3.583 1.00 42.41 284 LEU A O 1
#

Radius of gyration: 26.22 Å; chains: 1; bounding box: 73×57×70 Å

Organism: Mytilus edulis (NCBI:txid6550)

Sequence (284 aa):
MSKRGLQATWNFHESGHGKGVPDGVGGTLKREANDLVLRGKDITSAKSFVESIQEQESLVMLYEVVKEHIAEKTHLLASQNLKAVPGTFKLHQIRTSICGEIWYRDKKDREDSNLRGLIPEESGSKKSEEDKEAKTKYKKSCDHQEPDGYVPKDTDFSTREAFFLKTLNNLASCTTFTDVHKMCTKIQNEIERQQFNIDYNYFPSILNTGISVDEDSLQIFPRDISQKELLELTPVRIGADGNCLPYTGSVFAFGDQKRAEEIRVRMIIEQTIFKDCYLDQDYL

pLDDT: mean 70.21, std 21.85, range [25.78, 96.88]